Protein AF-F5BZN3-F1 (afdb_monomer)

Secondary structure (DSSP, 8-state):
--B-TTTS-GGG--HHHHHHHHHHHHHHHHHTTSTTHHHHHHHHHHHHHHHTTB--TTSPPPP--SHHHHHHHHHHHHHHHHHHHHHHHHHHHHHHHHH-SS----HHHHHHHHTTEEEEEPPTTSHHHHHHHHHHHHHS-TT--------EEEEETTHHHHHHTTTT-S-----B----HHHHHHHHHH-S---TT---TT-SS---B-

Organism: Epinephelus bruneus (NCBI:txid323802)

Nearest PDB structures (foldseek):
  5xsr-assembly1_A  TM=9.028E-01  e=3.582E-14  Homo sapiens
  6ghk-assembly1_A  TM=8.975E-01  e=3.786E-14  Homo sapiens
  7ont-assembly2_B  TM=8.905E-01  e=5.897E-14  Homo sapiens
  6ghk-assembly2_B  TM=8.938E-01  e=1.026E-13  Homo sapiens
  3kjd-assembly2_B  TM=8.930E-01  e=1.312E-12  Homo sapiens

Mean predicted aligned error: 6.13 Å

InterPro domains:
  IPR004102 Poly(ADP-ribose) polymerase, regulatory domain [PF02877] (1-112)
  IPR004102 Poly(ADP-ribose) polymerase, regulatory domain [PS51060] (1-91)
  IPR012317 Poly(ADP-ribose) polymerase, catalytic domain [PF00644] (126-208)
  IPR012317 Poly(ADP-ribose) polymerase, catalytic domain [PS51059] (106-210)
  IPR036616 Poly(ADP-ribose) polymerase, regulatory domain superfamily [G3DSA:1.20.142.10] (1-115)
  IPR036616 Poly(ADP-ribose) polymerase, regulatory domain superfamily [SSF47587] (1-113)
  IPR050800 ADP-ribosyltransferase diphtheria toxin-like [PTHR10459] (1-208)

pLDDT: mean 89.99, std 6.6, range [63.09, 97.94]

Radius of gyration: 21.16 Å; Cα contacts (8 Å, |Δi|>4): 186; chains: 1; bounding box: 58×41×57 Å

Foldseek 3Di:
DQADCVVVPLLNQDPVLLVQLLVLLVVLVVLLPDPPRPVVQVVSQVVNCVSGPGDPDPDDRDGDRDPVVSQVSLVVSVLSVLLNVLSVLLVVLVVVQVPDDPDRPDSVVSSVVSLQKDKDWDDCPDPVNVVVVVVLVVPPDPVDRDDDPTDIDIGHPCVVVVVVVCVPDDDDDDFDDDDDPSNVSVCSRPNQDQDPSHADPVGTDRDTHD

Structure (mmCIF, N/CA/C/O backbone):
data_AF-F5BZN3-F1
#
_entry.id   AF-F5BZN3-F1
#
loop_
_atom_site.group_PDB
_atom_site.id
_atom_site.type_symbol
_atom_site.label_atom_id
_atom_site.label_alt_id
_atom_site.label_comp_id
_atom_site.label_asym_id
_atom_site.label_entity_id
_atom_site.label_seq_id
_atom_site.pdbx_PDB_ins_code
_atom_site.Cartn_x
_atom_site.Cartn_y
_atom_site.Cartn_z
_atom_site.occupancy
_atom_site.B_iso_or_equiv
_atom_site.auth_seq_id
_atom_site.auth_comp_id
_atom_site.auth_asym_id
_atom_site.auth_atom_id
_atom_site.pdbx_PDB_model_num
ATOM 1 N N . MET A 1 1 ? -1.043 10.226 8.921 1.00 63.09 1 MET A N 1
ATOM 2 C CA . MET A 1 1 ? -0.964 9.078 9.850 1.00 63.09 1 MET A CA 1
ATOM 3 C C . MET A 1 1 ? -0.187 9.548 11.069 1.00 63.09 1 MET A C 1
ATOM 5 O O . MET A 1 1 ? 1.014 9.735 10.963 1.00 63.09 1 MET A O 1
ATOM 9 N N . ASN A 1 2 ? -0.853 9.856 12.185 1.00 80.31 2 ASN A N 1
ATOM 10 C CA . ASN A 1 2 ? -0.195 10.412 13.381 1.00 80.31 2 ASN A CA 1
ATOM 11 C C . ASN A 1 2 ? 0.443 9.292 14.215 1.00 80.31 2 ASN A C 1
ATOM 13 O O . ASN A 1 2 ? 0.131 9.148 15.391 1.00 80.31 2 ASN A O 1
ATOM 17 N N . LEU A 1 3 ? 1.244 8.437 13.584 1.00 85.38 3 LEU A N 1
ATOM 18 C CA . LEU A 1 3 ? 1.840 7.265 14.219 1.00 85.38 3 LEU A CA 1
ATOM 19 C C . LEU A 1 3 ? 3.050 7.668 15.063 1.00 85.38 3 LEU A C 1
ATOM 21 O O . LEU A 1 3 ? 3.812 8.562 14.691 1.00 85.38 3 LEU A O 1
ATOM 25 N N . ASP A 1 4 ? 3.232 7.003 16.200 1.00 83.00 4 ASP A N 1
ATOM 26 C CA . ASP A 1 4 ? 4.417 7.184 17.035 1.00 83.00 4 ASP A CA 1
ATOM 27 C C . ASP A 1 4 ? 5.511 6.204 16.603 1.00 83.00 4 ASP A C 1
A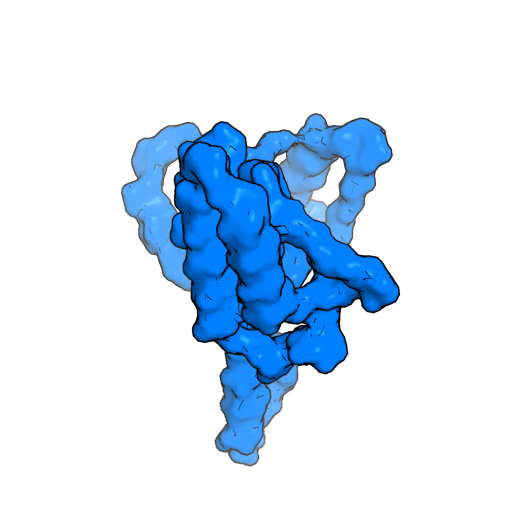TOM 29 O O . ASP A 1 4 ? 5.615 5.089 17.109 1.00 83.00 4 ASP A O 1
ATOM 33 N N . ILE A 1 5 ? 6.342 6.645 15.658 1.00 82.81 5 ILE A N 1
ATOM 34 C CA . ILE A 1 5 ? 7.437 5.844 15.089 1.00 82.81 5 ILE A CA 1
ATOM 35 C C . ILE A 1 5 ? 8.485 5.483 16.157 1.00 82.81 5 ILE A C 1
ATOM 37 O O . ILE A 1 5 ? 9.169 4.471 16.034 1.00 82.81 5 ILE A O 1
ATOM 41 N N . LYS A 1 6 ? 8.608 6.264 17.242 1.00 81.56 6 LYS A N 1
ATOM 42 C CA . LYS A 1 6 ? 9.542 5.939 18.333 1.00 81.56 6 LYS A CA 1
ATOM 43 C C . LYS A 1 6 ? 9.045 4.749 19.148 1.00 81.56 6 LYS A C 1
ATOM 45 O O . LYS A 1 6 ? 9.843 3.906 19.547 1.00 81.56 6 LYS A O 1
ATOM 50 N N . LYS A 1 7 ? 7.733 4.677 19.392 1.00 79.94 7 LYS A N 1
ATOM 51 C CA . LYS A 1 7 ? 7.098 3.551 20.099 1.00 79.94 7 LYS A CA 1
ATOM 52 C C . LYS A 1 7 ? 6.831 2.352 19.195 1.00 79.94 7 LYS A C 1
ATOM 54 O O . LYS A 1 7 ? 6.756 1.232 19.687 1.00 79.94 7 LYS A O 1
ATOM 59 N N . MET A 1 8 ? 6.703 2.586 17.894 1.00 80.31 8 MET A N 1
ATOM 60 C CA . MET A 1 8 ? 6.471 1.568 16.878 1.00 80.31 8 MET A CA 1
ATOM 61 C C . MET A 1 8 ? 7.477 1.747 15.731 1.00 80.31 8 MET A C 1
ATOM 63 O O . MET A 1 8 ? 7.115 2.254 14.665 1.00 80.31 8 MET A O 1
ATOM 67 N N . PRO A 1 9 ? 8.757 1.382 15.944 1.00 80.44 9 PRO A N 1
ATOM 68 C CA . PRO A 1 9 ? 9.737 1.397 14.869 1.00 80.44 9 PRO A CA 1
ATOM 69 C C . PRO A 1 9 ? 9.353 0.357 13.813 1.00 80.44 9 PRO A C 1
ATOM 71 O O . PRO A 1 9 ? 8.812 -0.699 14.142 1.00 80.44 9 PRO A O 1
ATOM 74 N N . LEU A 1 10 ? 9.657 0.649 12.547 1.00 69.75 10 LEU A N 1
ATOM 75 C CA . LEU A 1 10 ? 9.209 -0.147 11.396 1.00 69.75 10 LEU A CA 1
ATOM 76 C C . LEU A 1 10 ? 9.588 -1.634 11.501 1.00 69.75 10 LEU A C 1
ATOM 78 O O . LEU A 1 10 ? 8.759 -2.486 11.211 1.00 69.75 10 LEU A O 1
ATOM 82 N N . GLY A 1 11 ? 10.778 -1.949 12.023 1.00 68.75 11 GLY A N 1
ATOM 83 C CA . GLY A 1 11 ? 11.234 -3.332 12.221 1.00 68.75 11 GLY A CA 1
ATOM 84 C C . GLY A 1 11 ? 10.579 -4.094 13.385 1.00 68.75 11 GLY A C 1
ATOM 85 O O . GLY A 1 11 ? 10.905 -5.254 13.605 1.00 68.75 11 GLY A O 1
ATOM 86 N N . LYS A 1 12 ? 9.689 -3.467 14.167 1.00 73.50 12 LYS A N 1
ATOM 87 C CA . LYS A 1 12 ? 8.917 -4.126 15.243 1.00 73.50 12 LYS A CA 1
ATOM 88 C C . LYS A 1 12 ? 7.423 -4.221 14.939 1.00 73.50 12 LYS A C 1
ATOM 90 O O . LYS A 1 12 ? 6.663 -4.712 15.773 1.00 73.50 12 LYS A O 1
ATOM 95 N N . LEU A 1 13 ? 6.992 -3.729 13.781 1.00 79.38 13 LEU A N 1
ATOM 96 C CA . LEU A 1 13 ? 5.609 -3.840 13.347 1.00 79.38 13 LEU A CA 1
ATOM 97 C C . LEU A 1 13 ? 5.310 -5.307 13.017 1.00 79.38 13 LEU A C 1
ATOM 99 O O . LEU A 1 13 ? 6.012 -5.908 12.214 1.00 79.38 13 LEU A O 1
ATOM 103 N N . SER A 1 14 ? 4.283 -5.887 13.641 1.00 85.88 14 SER A N 1
ATOM 104 C CA . SER A 1 14 ? 3.915 -7.292 13.423 1.00 85.88 14 SER A CA 1
ATOM 105 C C . SER A 1 14 ? 2.516 -7.431 12.829 1.00 85.88 14 SER A C 1
ATOM 107 O O . SER A 1 14 ? 1.602 -6.689 13.205 1.00 85.88 14 SER A O 1
ATOM 109 N N . LYS A 1 15 ? 2.313 -8.449 11.977 1.00 88.38 15 LYS A N 1
ATOM 110 C CA . LYS A 1 15 ? 0.983 -8.831 11.448 1.00 88.38 15 LYS A CA 1
ATOM 111 C C . LYS A 1 15 ? -0.052 -8.984 12.557 1.00 88.38 15 LYS A C 1
ATOM 113 O O . LYS A 1 15 ? -1.183 -8.535 12.413 1.00 88.38 15 LYS A O 1
ATOM 118 N N . LEU A 1 16 ? 0.356 -9.564 13.689 1.00 91.25 16 LEU A N 1
ATOM 119 C CA . LEU A 1 16 ? -0.511 -9.770 14.846 1.00 91.25 16 LEU A CA 1
ATOM 120 C C . LEU A 1 16 ? -0.974 -8.447 15.470 1.00 91.25 16 LEU A C 1
ATOM 122 O O . LEU A 1 16 ? -2.137 -8.316 15.842 1.00 91.25 16 LEU A O 1
ATOM 126 N N . GLN A 1 17 ? -0.084 -7.461 15.594 1.00 91.75 17 GLN A N 1
ATOM 127 C CA . GLN A 1 17 ? -0.443 -6.147 16.129 1.00 91.75 17 GLN A CA 1
ATOM 128 C C . GLN A 1 17 ? -1.404 -5.405 15.193 1.00 91.75 17 GLN A C 1
ATOM 130 O O . GLN A 1 17 ? -2.359 -4.791 15.665 1.00 91.75 17 GLN A O 1
ATOM 135 N N . ILE A 1 18 ? -1.190 -5.505 13.879 1.00 92.88 18 ILE A N 1
ATOM 136 C CA . ILE A 1 18 ? -2.082 -4.923 12.868 1.00 92.88 18 ILE A CA 1
ATOM 137 C C . ILE A 1 18 ? -3.458 -5.601 12.905 1.00 92.88 18 ILE A C 1
ATOM 139 O O . ILE A 1 18 ? -4.469 -4.902 12.924 1.00 92.88 18 ILE A O 1
ATOM 143 N N . ALA A 1 19 ? -3.504 -6.934 12.990 1.00 93.31 19 ALA A N 1
ATOM 144 C CA . ALA A 1 19 ? -4.745 -7.701 13.110 1.00 93.31 19 ALA A CA 1
ATOM 145 C C . ALA A 1 19 ? -5.549 -7.291 14.354 1.00 93.31 19 ALA A C 1
ATOM 147 O O . ALA A 1 19 ? -6.717 -6.932 14.237 1.00 93.31 19 ALA A O 1
ATOM 148 N N . LYS A 1 20 ? -4.896 -7.201 15.521 1.00 94.69 20 LYS A N 1
ATOM 149 C CA . LYS A 1 20 ? -5.519 -6.670 16.747 1.00 94.69 20 LYS A CA 1
ATOM 150 C C . LYS A 1 20 ? -6.023 -5.238 16.568 1.00 94.69 20 LYS A C 1
ATOM 152 O O . LYS A 1 20 ? -7.061 -4.872 17.107 1.00 94.69 20 LYS A O 1
ATOM 157 N N . GLY A 1 21 ? -5.298 -4.412 15.814 1.00 95.62 21 GLY A N 1
ATOM 158 C CA . GLY A 1 21 ? -5.745 -3.069 15.451 1.00 95.62 21 GLY A CA 1
ATOM 159 C C . GLY A 1 21 ? -7.071 -3.082 14.686 1.00 95.62 21 GLY A C 1
ATOM 160 O O . GLY A 1 21 ? -7.951 -2.283 15.005 1.00 95.62 21 GLY A O 1
ATOM 161 N N . PHE A 1 22 ? -7.228 -3.988 13.715 1.00 95.44 22 PHE A N 1
ATOM 162 C CA . PHE A 1 22 ? -8.474 -4.153 12.962 1.00 95.44 22 PHE A CA 1
ATOM 163 C C . PHE A 1 22 ? -9.615 -4.660 13.844 1.00 95.44 22 PHE A C 1
ATOM 165 O O . PHE A 1 22 ? -10.683 -4.055 13.822 1.00 95.44 22 PHE A O 1
ATOM 172 N N . GLU A 1 23 ? -9.375 -5.679 14.673 1.00 95.25 23 GLU A N 1
ATOM 173 C CA . GLU A 1 23 ? -10.369 -6.210 15.621 1.00 95.25 23 GLU A CA 1
ATOM 174 C C . GLU A 1 23 ? -10.946 -5.099 16.510 1.00 95.25 23 GLU A C 1
ATOM 176 O O . GLU A 1 23 ? -12.160 -4.966 16.655 1.00 95.25 23 GLU A O 1
ATOM 181 N N . VAL A 1 24 ? -10.088 -4.225 17.051 1.00 96.44 24 VAL A N 1
ATOM 182 C CA . VAL A 1 24 ? -10.548 -3.106 17.885 1.00 96.44 24 VAL A CA 1
ATOM 183 C C . VAL A 1 24 ? -11.368 -2.092 17.077 1.00 96.44 24 VAL A C 1
ATOM 185 O O . VAL A 1 24 ? -12.327 -1.534 17.607 1.00 96.44 24 VAL A O 1
ATOM 188 N N . LEU A 1 25 ? -11.039 -1.844 15.805 1.00 95.38 25 LEU A N 1
ATOM 189 C CA . LEU A 1 25 ? -11.845 -0.965 14.947 1.00 95.38 25 LEU A CA 1
ATOM 190 C C . LEU A 1 25 ? -13.216 -1.570 14.616 1.00 95.38 25 LEU A C 1
ATOM 192 O O . LEU A 1 25 ? -14.193 -0.826 14.535 1.00 95.38 25 LEU A O 1
ATOM 196 N N . GLU A 1 26 ? -13.311 -2.890 14.466 1.00 92.88 26 GLU A N 1
ATOM 197 C CA . GLU A 1 26 ? -14.589 -3.591 14.291 1.00 92.88 26 GLU A CA 1
ATOM 198 C C . GLU A 1 26 ? -15.441 -3.536 15.565 1.00 92.88 26 GLU A C 1
ATOM 200 O O . GLU A 1 26 ? -16.637 -3.243 15.494 1.00 92.88 26 GLU A O 1
ATOM 205 N N . GLU A 1 27 ? -14.826 -3.714 16.742 1.00 94.19 27 GLU A N 1
ATOM 206 C CA . GLU A 1 27 ? -15.496 -3.501 18.032 1.00 94.19 27 GLU A CA 1
ATOM 207 C C . GLU A 1 27 ? -16.033 -2.062 18.153 1.00 94.19 27 GLU A C 1
ATOM 209 O O . GLU A 1 27 ? -17.159 -1.852 18.616 1.00 94.19 27 GLU A O 1
ATOM 214 N N . ILE A 1 28 ? -15.247 -1.067 17.721 1.00 94.62 28 ILE A N 1
ATOM 215 C CA . ILE A 1 28 ? -15.650 0.346 17.702 1.00 94.62 28 ILE A CA 1
ATOM 216 C C . ILE A 1 28 ? -16.863 0.543 16.789 1.00 94.62 28 ILE A C 1
ATOM 218 O O . ILE A 1 28 ? -17.851 1.133 17.224 1.00 94.62 28 ILE A O 1
ATOM 222 N N 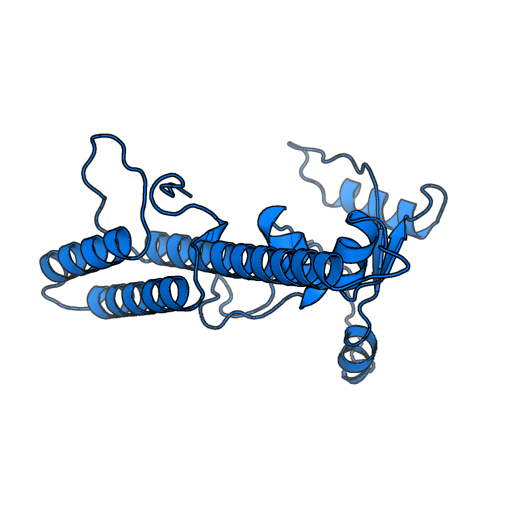. GLU A 1 29 ? -16.821 0.033 15.556 1.00 91.62 29 GLU A N 1
ATOM 223 C CA . GLU A 1 29 ? -17.918 0.162 14.589 1.00 91.62 29 GLU A CA 1
ATOM 224 C C . GLU A 1 29 ? -19.212 -0.493 15.104 1.00 91.62 29 GLU A C 1
ATOM 226 O O . GLU A 1 29 ? -20.286 0.110 15.021 1.00 91.62 29 GLU A O 1
ATOM 231 N N . GLY A 1 30 ? -19.114 -1.669 15.733 1.00 91.06 30 GLY A N 1
ATOM 232 C CA . GLY A 1 30 ? -20.247 -2.342 16.373 1.00 91.06 30 GLY A CA 1
ATOM 233 C C . GLY A 1 30 ? -20.846 -1.552 17.545 1.00 91.06 30 GLY A C 1
ATOM 234 O O . GLY A 1 30 ? -22.069 -1.511 17.714 1.00 91.06 30 GLY A O 1
ATOM 235 N N . ALA A 1 31 ? -20.010 -0.868 18.333 1.00 92.69 31 ALA A N 1
ATOM 236 C CA . ALA A 1 31 ? -20.450 -0.059 19.470 1.00 92.69 31 ALA A CA 1
ATOM 237 C C . ALA A 1 31 ? -21.144 1.256 19.059 1.00 92.69 31 ALA A C 1
ATOM 239 O O . ALA A 1 31 ? -21.944 1.793 19.831 1.00 92.69 31 ALA A O 1
ATOM 240 N N . MET A 1 32 ? -20.904 1.777 17.847 1.00 89.56 32 MET A N 1
ATOM 241 C CA . MET A 1 32 ? -21.461 3.068 17.402 1.00 89.56 32 MET A CA 1
ATOM 242 C C . MET A 1 32 ? -22.995 3.107 17.336 1.00 89.56 32 MET A C 1
ATOM 244 O O . MET A 1 32 ? -23.584 4.187 17.471 1.00 89.56 32 MET A O 1
ATOM 248 N N . ASN A 1 33 ? -23.639 1.949 17.172 1.00 83.94 33 ASN A N 1
ATOM 249 C CA . ASN A 1 33 ? -25.094 1.818 17.048 1.00 83.94 33 ASN A CA 1
ATOM 250 C C . ASN A 1 33 ? -25.813 1.593 18.395 1.00 83.94 33 ASN A C 1
ATOM 252 O O . ASN A 1 33 ? -27.036 1.462 18.429 1.00 83.94 33 ASN A O 1
ATOM 256 N N . GLN A 1 34 ? -25.084 1.541 19.515 1.00 87.44 34 GLN A N 1
ATOM 257 C CA . GLN A 1 34 ? -25.646 1.227 20.833 1.00 87.44 34 GLN A CA 1
ATOM 258 C C . GLN A 1 34 ? -26.130 2.477 21.594 1.00 87.44 34 GLN A C 1
ATOM 260 O O . GLN A 1 34 ? -25.581 3.571 21.456 1.00 87.44 34 GLN A O 1
ATOM 265 N N . LYS A 1 35 ? -27.149 2.311 22.456 1.00 74.19 35 LYS A N 1
ATOM 266 C CA . LYS A 1 35 ? -27.783 3.407 23.225 1.00 74.19 35 LYS A CA 1
ATOM 267 C C . LYS A 1 35 ? -26.885 4.030 24.316 1.00 74.19 35 LYS A C 1
ATOM 269 O O . LYS A 1 35 ? -27.139 5.162 24.705 1.00 74.19 35 LYS A O 1
ATOM 274 N N . SER A 1 36 ? -25.828 3.342 24.771 1.00 76.25 36 SER A N 1
ATOM 275 C CA . SER A 1 36 ? -24.848 3.834 25.767 1.00 76.25 36 SER A CA 1
ATOM 276 C C . SER A 1 36 ? -23.410 3.759 25.233 1.00 76.25 36 SER A C 1
ATOM 278 O O . SER A 1 36 ? -22.530 3.102 25.786 1.00 76.25 36 SER A O 1
ATOM 280 N N . LYS A 1 37 ? -23.179 4.389 24.078 1.00 82.44 37 LYS A N 1
ATOM 281 C CA . LYS A 1 37 ? -21.930 4.228 23.322 1.00 82.44 37 LYS A CA 1
ATOM 282 C C . LYS A 1 37 ? -20.746 5.042 23.843 1.00 82.44 37 LYS A C 1
ATOM 284 O O . LYS A 1 37 ? -19.620 4.602 23.686 1.00 82.44 37 LYS A O 1
ATOM 289 N N . ASN A 1 38 ? -20.959 6.200 24.470 1.00 86.44 38 ASN A N 1
ATOM 290 C CA . ASN A 1 38 ? -19.871 7.165 24.702 1.00 86.44 38 ASN A CA 1
ATOM 291 C C . ASN A 1 38 ? -18.742 6.615 25.592 1.00 86.44 38 ASN A C 1
ATOM 293 O O . ASN A 1 38 ? -17.584 6.650 25.186 1.00 86.44 38 ASN A O 1
ATOM 297 N N . SER A 1 39 ? -19.071 6.042 26.755 1.00 90.12 39 SER A N 1
ATOM 298 C CA . SER A 1 39 ? -18.062 5.453 27.653 1.00 90.12 39 SER A CA 1
ATOM 299 C C . SER A 1 39 ? -17.353 4.256 27.009 1.00 90.12 39 SER A C 1
ATOM 301 O O . SER A 1 39 ? -16.129 4.151 27.082 1.00 90.12 39 SER A O 1
ATOM 303 N N . ARG A 1 40 ? -18.100 3.403 26.295 1.00 92.38 40 ARG A N 1
ATOM 304 C CA . ARG A 1 40 ? -17.537 2.250 25.585 1.00 92.38 40 ARG A CA 1
ATOM 305 C C . ARG A 1 40 ? -16.619 2.669 24.433 1.00 92.38 40 ARG A C 1
ATOM 307 O O . ARG A 1 40 ? -15.564 2.074 24.248 1.00 92.38 40 ARG A O 1
ATOM 314 N N . LEU A 1 41 ? -16.988 3.702 23.677 1.00 94.06 41 LEU A N 1
ATOM 315 C CA . LEU A 1 41 ? -16.177 4.245 22.588 1.00 94.06 41 LEU A CA 1
ATOM 316 C C . LEU A 1 41 ? -14.886 4.880 23.112 1.00 94.06 41 LEU A C 1
ATOM 318 O O . LEU A 1 41 ? -13.849 4.719 22.475 1.00 94.06 41 LEU A O 1
ATOM 322 N N . GLU A 1 42 ? -14.904 5.554 24.266 1.00 94.31 42 GLU A N 1
ATOM 323 C CA . GLU A 1 42 ? -13.683 6.070 24.906 1.00 94.31 42 GLU A CA 1
ATOM 324 C C . GLU A 1 42 ? -12.722 4.949 25.317 1.00 94.31 42 GLU A C 1
ATOM 326 O O . GLU A 1 42 ? -11.517 5.033 25.056 1.00 94.31 42 GLU A O 1
ATOM 331 N N . GLU A 1 43 ? -13.251 3.883 25.919 1.00 94.88 43 GLU A N 1
ATOM 332 C CA . GLU A 1 43 ? -12.478 2.703 26.312 1.00 94.88 43 GLU A CA 1
ATOM 333 C C . GLU A 1 43 ? -11.852 2.022 25.086 1.00 94.88 43 GLU A C 1
ATOM 335 O O . GLU A 1 43 ? -10.640 1.806 25.037 1.00 94.88 43 GLU A O 1
ATOM 340 N N . LEU A 1 44 ? -12.658 1.753 24.057 1.00 96.25 44 LEU A N 1
ATOM 341 C CA . LEU A 1 44 ? -12.206 1.118 22.822 1.00 96.25 44 LEU A CA 1
ATOM 342 C C . LEU A 1 44 ? -11.221 1.990 22.036 1.00 96.25 44 LEU A C 1
ATOM 344 O O . LEU A 1 44 ? -10.230 1.483 21.516 1.00 96.25 44 LEU A O 1
ATOM 348 N N . SER A 1 45 ? -11.434 3.306 21.997 1.00 96.19 45 SER A N 1
ATOM 349 C CA . SER A 1 45 ? -10.478 4.244 21.395 1.00 96.19 45 SER A CA 1
ATOM 350 C C . SER A 1 45 ? -9.139 4.198 22.125 1.00 96.19 45 SER A C 1
ATOM 352 O O . SER A 1 45 ? -8.085 4.136 21.495 1.00 96.19 45 SER A O 1
ATOM 354 N N . SER A 1 46 ? -9.164 4.159 23.460 1.00 95.12 46 SER A N 1
ATOM 355 C CA . SER A 1 46 ? -7.953 4.014 24.273 1.00 95.12 46 SER A CA 1
ATOM 356 C C . SER A 1 46 ? -7.257 2.674 24.002 1.00 95.12 46 SER A C 1
ATOM 358 O O . SER A 1 46 ? -6.044 2.648 23.792 1.00 95.12 46 SER A O 1
ATOM 360 N N . LYS A 1 47 ? -8.016 1.572 23.900 1.00 96.31 47 LYS A N 1
ATOM 361 C CA . LYS A 1 47 ? -7.512 0.245 23.498 1.00 96.31 47 LYS A CA 1
ATOM 362 C C . LYS A 1 47 ? -6.852 0.293 22.114 1.00 96.31 47 LYS A C 1
ATOM 364 O O . LYS A 1 47 ? -5.765 -0.263 21.941 1.00 96.31 47 LYS A O 1
ATOM 369 N N . PHE A 1 48 ? -7.448 1.003 21.155 1.00 96.44 48 PHE A N 1
ATOM 370 C CA . PHE A 1 48 ? -6.891 1.175 19.813 1.00 96.44 48 PHE A CA 1
ATOM 371 C C . PHE A 1 48 ? -5.555 1.924 19.845 1.00 96.44 48 PHE A C 1
ATOM 373 O O . PHE A 1 48 ? -4.582 1.434 19.283 1.00 96.44 48 PHE A O 1
ATOM 380 N N . PHE A 1 49 ? -5.461 3.068 20.532 1.00 94.75 49 PHE A N 1
ATOM 381 C CA . PHE A 1 49 ? -4.215 3.853 20.578 1.00 94.75 49 PHE A CA 1
ATOM 382 C C . PHE A 1 49 ? -3.105 3.218 21.419 1.00 94.75 49 PHE A C 1
ATOM 384 O O . PHE A 1 49 ? -1.932 3.514 21.190 1.00 94.75 49 PHE A O 1
ATOM 391 N N . THR A 1 50 ? -3.450 2.333 22.356 1.00 92.69 50 THR A N 1
ATOM 392 C CA . THR A 1 50 ? -2.474 1.467 23.031 1.00 92.69 50 THR A CA 1
ATOM 393 C C . THR A 1 50 ? -1.959 0.381 22.088 1.00 92.69 50 THR A C 1
ATOM 395 O O . THR A 1 50 ? -0.760 0.116 22.053 1.00 92.69 50 THR A O 1
ATOM 398 N N . THR A 1 51 ? -2.849 -0.230 21.299 1.00 93.44 51 THR A N 1
ATOM 399 C CA . THR A 1 51 ? -2.489 -1.296 20.349 1.00 93.44 51 THR A CA 1
ATOM 400 C C . THR A 1 51 ? -1.691 -0.751 19.170 1.00 93.44 51 THR A C 1
ATOM 402 O O . THR A 1 51 ? -0.717 -1.366 18.749 1.00 93.44 51 THR A O 1
ATOM 405 N N . ILE A 1 52 ? -2.073 0.414 18.653 1.00 93.69 52 ILE A N 1
ATOM 406 C CA . ILE A 1 52 ? -1.451 1.097 17.521 1.00 93.69 52 ILE A CA 1
ATOM 407 C C . ILE A 1 52 ? -0.963 2.458 18.026 1.00 93.69 52 ILE A C 1
ATOM 409 O O . ILE A 1 52 ? -1.748 3.413 18.052 1.00 93.69 52 ILE A O 1
ATOM 413 N N . PRO A 1 53 ? 0.309 2.574 18.451 1.00 91.94 53 PRO A N 1
ATOM 414 C CA . PRO A 1 53 ? 0.834 3.799 19.036 1.00 91.94 53 PRO A CA 1
ATOM 415 C C . PRO A 1 53 ? 0.711 5.002 18.100 1.00 91.94 53 PRO A C 1
ATOM 417 O O . PRO A 1 53 ? 1.209 5.009 16.973 1.00 91.94 53 PRO A O 1
ATOM 420 N N . HIS A 1 54 ? 0.064 6.049 18.599 1.00 92.06 54 HIS A N 1
ATOM 421 C CA . HIS A 1 54 ? -0.078 7.329 17.917 1.00 92.06 54 HIS A CA 1
ATOM 422 C C . HIS A 1 54 ? 0.613 8.441 18.701 1.00 92.06 54 HIS A C 1
ATOM 424 O O . HIS A 1 54 ? 0.626 8.441 19.933 1.00 92.06 54 HIS A O 1
ATOM 430 N N . ASN A 1 55 ? 1.161 9.414 17.979 1.00 90.69 55 ASN A N 1
ATOM 431 C CA . ASN A 1 55 ? 1.763 10.598 18.561 1.00 90.69 55 ASN A CA 1
ATOM 432 C C . ASN A 1 55 ? 0.741 11.742 18.591 1.00 90.69 55 ASN A C 1
ATOM 434 O O . ASN A 1 55 ? 0.403 12.319 17.557 1.00 90.69 55 ASN A O 1
ATOM 438 N N . PHE A 1 56 ? 0.277 12.077 19.795 1.00 88.06 56 PHE A N 1
ATOM 439 C CA . PHE A 1 56 ? -0.616 13.211 20.059 1.00 88.06 56 PHE A CA 1
ATOM 440 C C . PHE A 1 56 ? 0.097 14.383 20.755 1.00 88.06 56 PHE A C 1
ATOM 442 O O . PHE A 1 56 ? -0.545 15.344 21.181 1.00 88.06 56 PHE A O 1
ATOM 449 N N . GLY A 1 57 ? 1.427 14.328 20.891 1.00 88.06 57 GLY A N 1
ATOM 450 C CA . GLY A 1 57 ? 2.191 15.308 21.660 1.00 88.06 57 GLY A CA 1
ATOM 451 C C . GLY A 1 57 ? 1.746 15.342 23.125 1.00 88.06 57 GLY A C 1
ATOM 452 O O . GLY A 1 57 ? 1.782 14.325 23.812 1.00 88.06 57 GLY A O 1
ATOM 453 N N . ARG A 1 58 ? 1.330 16.521 23.602 1.00 87.62 58 ARG A N 1
ATOM 454 C CA . ARG A 1 58 ? 0.801 16.727 24.965 1.00 87.62 58 ARG A CA 1
ATOM 455 C C . ARG A 1 58 ? -0.724 16.586 25.058 1.00 87.62 58 ARG A C 1
ATOM 457 O O . ARG A 1 58 ? -1.275 16.731 26.145 1.00 87.62 58 ARG A O 1
ATOM 464 N N . ASN A 1 59 ? -1.403 16.334 23.940 1.00 89.19 59 ASN A N 1
ATOM 465 C CA . ASN A 1 59 ? -2.858 16.245 23.901 1.00 89.19 59 ASN A CA 1
ATOM 466 C C . ASN A 1 59 ? -3.331 14.830 24.239 1.00 89.19 59 ASN A C 1
ATOM 468 O O . ASN A 1 59 ? -2.664 13.840 23.930 1.00 89.19 59 ASN A O 1
ATOM 472 N N . ARG A 1 60 ? -4.523 14.736 24.834 1.00 87.88 60 ARG A N 1
ATOM 473 C CA . ARG A 1 60 ? -5.200 13.452 25.039 1.00 87.88 60 ARG A CA 1
ATOM 474 C C . ARG A 1 60 ? -5.585 12.851 23.674 1.00 87.88 60 ARG A C 1
ATOM 476 O O . ARG A 1 60 ? -6.041 13.603 22.808 1.00 87.88 60 ARG A O 1
ATOM 483 N N . PRO A 1 61 ? -5.437 11.527 23.472 1.00 90.69 61 PRO A N 1
ATOM 484 C CA . PRO A 1 61 ? -5.948 10.858 22.280 1.00 90.69 61 PRO A CA 1
ATOM 485 C C . PRO A 1 61 ? -7.447 11.148 22.071 1.00 90.69 61 PRO A C 1
ATOM 487 O O . PRO A 1 61 ? -8.207 11.074 23.040 1.00 90.69 61 PRO A O 1
ATOM 490 N N . PRO A 1 62 ? -7.886 11.480 20.844 1.00 92.88 62 PRO A N 1
ATOM 491 C CA . PRO A 1 62 ? -9.284 11.780 20.555 1.00 92.88 62 PRO A CA 1
ATOM 492 C C . PRO A 1 62 ? -10.126 10.504 20.515 1.00 92.88 62 PRO A C 1
ATOM 494 O O . PRO A 1 62 ? -9.671 9.477 20.019 1.00 92.88 62 PRO A O 1
ATOM 497 N N . THR A 1 63 ? -11.374 10.570 20.965 1.00 94.50 63 THR A N 1
ATOM 498 C CA . THR A 1 63 ? -12.312 9.445 20.856 1.00 94.50 63 THR A CA 1
ATOM 499 C C . THR A 1 63 ? -12.706 9.207 19.398 1.00 94.50 63 THR A C 1
ATOM 501 O O . THR A 1 63 ? -13.100 10.138 18.700 1.00 94.50 63 THR A O 1
ATOM 504 N N . ILE A 1 64 ? -12.632 7.958 18.940 1.00 94.88 64 ILE A N 1
ATOM 505 C CA . ILE A 1 64 ? -13.109 7.520 17.627 1.00 94.88 64 ILE A CA 1
ATOM 506 C C . ILE A 1 64 ? -14.616 7.274 17.742 1.00 94.88 64 ILE A C 1
ATOM 508 O O . ILE A 1 64 ? -15.045 6.276 18.320 1.00 94.88 64 ILE A O 1
ATOM 512 N N . ASN A 1 65 ? -15.426 8.203 17.236 1.00 92.62 65 ASN A N 1
ATOM 513 C CA . ASN A 1 65 ? -16.883 8.187 17.418 1.00 92.62 65 ASN A CA 1
ATOM 514 C C . ASN A 1 65 ? -17.692 8.374 16.124 1.00 92.62 65 ASN A C 1
ATOM 516 O O . ASN A 1 65 ? -18.923 8.378 16.176 1.00 92.62 65 ASN A O 1
ATOM 520 N N . ASP A 1 66 ? -17.021 8.489 14.982 1.00 92.25 66 AS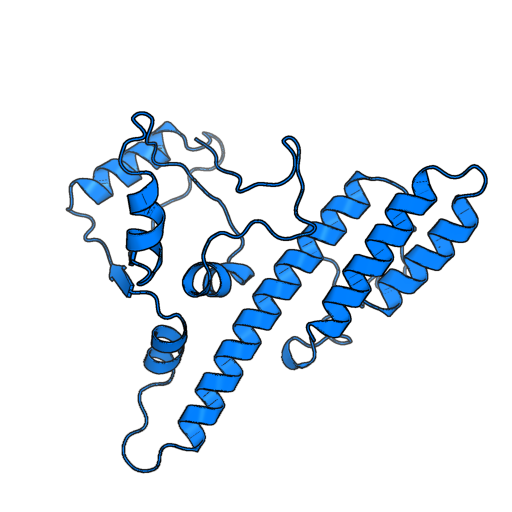P A N 1
ATOM 521 C CA . ASP A 1 66 ? -17.642 8.647 13.676 1.00 92.25 66 ASP A CA 1
ATOM 522 C C . ASP A 1 66 ? -17.069 7.654 12.654 1.00 92.25 66 ASP A C 1
ATOM 524 O O . ASP A 1 66 ? -15.923 7.197 12.741 1.00 92.25 66 ASP A O 1
ATOM 528 N N . LYS A 1 67 ? -17.901 7.318 11.666 1.00 90.44 67 LYS A N 1
ATOM 529 C CA . LYS A 1 67 ? -17.583 6.298 10.666 1.00 90.44 67 LYS A CA 1
ATOM 530 C C . LYS A 1 67 ? -16.430 6.717 9.750 1.00 90.44 67 LYS A C 1
ATOM 532 O O . LYS A 1 67 ? -15.647 5.872 9.335 1.00 90.44 67 LYS A O 1
ATOM 537 N N . GLU A 1 68 ? -16.290 8.011 9.465 1.00 91.25 68 GLU A N 1
ATOM 538 C CA . GLU A 1 68 ? -15.217 8.524 8.610 1.00 91.25 68 GLU A CA 1
ATOM 539 C C . GLU A 1 68 ? -13.847 8.335 9.275 1.00 91.25 68 GLU A C 1
ATOM 541 O O . GLU A 1 68 ? -12.893 7.896 8.629 1.00 91.25 68 GLU A O 1
ATOM 546 N N . THR A 1 69 ? -13.743 8.599 10.578 1.00 93.00 69 THR A N 1
ATOM 547 C CA . THR A 1 69 ? -12.522 8.347 11.346 1.00 93.00 69 THR A CA 1
ATOM 548 C C . THR A 1 69 ? -12.193 6.859 11.379 1.00 93.00 69 THR A C 1
ATOM 550 O O . THR A 1 69 ? -11.029 6.513 11.183 1.00 93.00 69 THR A O 1
ATOM 553 N N . VAL A 1 70 ? -13.177 5.973 11.568 1.00 93.19 70 VAL A N 1
ATOM 554 C CA . VAL A 1 70 ? -12.957 4.513 11.522 1.00 93.19 70 VAL A CA 1
ATOM 555 C C . VAL A 1 70 ? -12.380 4.086 10.174 1.00 93.19 70 VAL A C 1
ATOM 557 O O . VAL A 1 70 ? -11.350 3.414 10.151 1.00 93.19 70 VAL A O 1
ATOM 560 N N . GLU A 1 71 ? -12.972 4.523 9.062 1.00 90.38 71 GLU A N 1
ATOM 561 C CA . GLU A 1 71 ? -12.484 4.177 7.722 1.00 90.38 71 GLU A CA 1
ATOM 562 C C . GLU A 1 71 ? -11.063 4.704 7.479 1.00 90.38 71 GLU A C 1
ATOM 564 O O . GLU A 1 71 ? -10.184 3.940 7.082 1.00 90.38 71 GLU A O 1
ATOM 569 N N . LYS A 1 72 ? -10.759 5.950 7.868 1.00 91.75 72 LYS A N 1
ATOM 570 C CA . LYS A 1 72 ? -9.382 6.484 7.815 1.00 91.75 72 LYS A CA 1
ATOM 571 C C . LYS A 1 72 ? -8.397 5.663 8.653 1.00 91.75 72 LYS A C 1
ATOM 573 O O . LYS A 1 72 ? -7.218 5.558 8.306 1.00 91.75 72 LYS A O 1
ATOM 578 N N . LYS A 1 73 ? -8.836 5.106 9.789 1.00 94.38 73 LYS A N 1
ATOM 579 C CA . LYS A 1 73 ? -7.998 4.229 10.620 1.00 94.38 73 LYS A CA 1
ATOM 580 C C . LYS A 1 73 ? -7.796 2.856 9.980 1.00 94.38 73 LYS A C 1
ATOM 582 O O . LYS A 1 73 ? -6.668 2.369 10.024 1.00 94.38 73 LYS A O 1
ATOM 587 N N . LYS A 1 74 ? -8.820 2.279 9.342 1.00 92.88 74 LYS A N 1
ATOM 588 C CA . LYS A 1 74 ? -8.699 1.039 8.557 1.00 92.88 74 LYS A CA 1
ATOM 589 C C . LYS A 1 74 ? -7.741 1.225 7.380 1.00 92.88 74 LYS A C 1
ATOM 591 O O . LYS A 1 74 ? -6.822 0.428 7.227 1.00 92.88 74 LYS A O 1
ATOM 596 N N . GLU A 1 75 ? -7.875 2.312 6.620 1.00 90.44 75 GLU A N 1
ATOM 597 C CA . GLU A 1 75 ? -6.955 2.669 5.527 1.00 90.44 75 GLU A CA 1
ATOM 598 C C . GLU A 1 75 ? -5.503 2.758 5.998 1.00 90.44 75 GLU A C 1
ATOM 600 O O . GLU A 1 75 ? -4.600 2.192 5.384 1.00 90.44 75 GLU A O 1
ATOM 605 N N . MET A 1 76 ? -5.268 3.408 7.136 1.00 92.81 76 MET A N 1
ATOM 606 C CA . MET A 1 76 ? -3.935 3.477 7.727 1.00 92.81 76 MET A CA 1
ATOM 607 C C . MET A 1 76 ? -3.397 2.094 8.129 1.00 92.81 76 MET A C 1
ATOM 609 O O . MET A 1 76 ? -2.217 1.834 7.910 1.00 92.81 76 MET A O 1
ATOM 613 N N . LEU A 1 77 ? -4.220 1.211 8.707 1.00 93.31 77 LEU A N 1
ATOM 614 C CA . LEU A 1 77 ? -3.795 -0.154 9.035 1.00 93.31 77 LEU A CA 1
ATOM 615 C C . LEU A 1 77 ? -3.486 -0.987 7.786 1.00 93.31 77 LEU A C 1
ATOM 617 O O . LEU A 1 77 ? -2.549 -1.779 7.814 1.00 93.31 77 LEU A O 1
ATOM 621 N N . MET A 1 78 ? -4.219 -0.785 6.687 1.00 91.38 78 MET A N 1
ATOM 622 C CA . MET A 1 78 ? -3.915 -1.432 5.406 1.00 91.38 78 MET A CA 1
ATOM 623 C C . MET A 1 78 ? -2.543 -0.999 4.882 1.00 91.38 78 MET A C 1
ATOM 625 O O . MET A 1 78 ? -1.734 -1.850 4.527 1.00 91.38 78 MET A O 1
ATOM 629 N N . VAL A 1 79 ? -2.229 0.301 4.932 1.00 91.69 79 VAL A N 1
ATOM 630 C CA . VAL A 1 79 ? -0.891 0.791 4.555 1.00 91.69 79 VAL A CA 1
ATOM 631 C C . VAL A 1 79 ? 0.193 0.216 5.470 1.00 91.69 79 VAL A C 1
ATOM 633 O O . VAL A 1 79 ? 1.264 -0.148 4.996 1.00 91.69 79 VAL A O 1
ATOM 636 N N . LEU A 1 80 ? -0.074 0.087 6.773 1.00 91.88 80 LEU A N 1
ATOM 637 C CA . LEU A 1 80 ? 0.862 -0.552 7.700 1.00 91.88 80 LEU A CA 1
ATOM 638 C C . LEU A 1 80 ? 1.093 -2.034 7.384 1.00 91.88 80 LEU A C 1
ATOM 640 O O . LEU A 1 80 ? 2.223 -2.495 7.510 1.00 91.88 80 LEU A O 1
ATOM 644 N N . ALA A 1 81 ? 0.065 -2.765 6.949 1.00 92.00 81 ALA A N 1
ATOM 645 C CA . ALA A 1 81 ? 0.206 -4.161 6.536 1.00 92.00 81 ALA A CA 1
ATOM 646 C C . ALA A 1 81 ? 1.118 -4.301 5.310 1.00 92.00 81 ALA A C 1
ATOM 648 O O . ALA A 1 81 ? 1.958 -5.194 5.258 1.00 92.00 81 ALA A O 1
ATOM 649 N N . ASP A 1 82 ? 0.999 -3.385 4.353 1.00 92.62 82 ASP A N 1
ATOM 650 C CA . ASP A 1 82 ? 1.845 -3.375 3.159 1.00 92.62 82 ASP A CA 1
ATOM 651 C C . ASP A 1 82 ? 3.294 -2.985 3.472 1.00 92.62 82 ASP A C 1
ATOM 653 O O . ASP A 1 82 ? 4.227 -3.567 2.917 1.00 92.62 82 ASP A O 1
ATOM 657 N N . ILE A 1 83 ? 3.494 -2.054 4.409 1.00 91.31 83 ILE A N 1
ATOM 658 C CA . ILE A 1 83 ? 4.824 -1.716 4.925 1.00 91.31 83 ILE A CA 1
ATOM 659 C C . ILE A 1 83 ? 5.452 -2.925 5.630 1.00 91.31 83 ILE A C 1
ATOM 661 O O . ILE A 1 83 ? 6.624 -3.212 5.405 1.00 91.31 83 ILE A O 1
ATOM 665 N N . GLU A 1 84 ? 4.696 -3.641 6.465 1.00 91.81 84 GLU A N 1
ATOM 666 C CA . GLU A 1 84 ? 5.172 -4.849 7.153 1.00 91.81 84 GLU A CA 1
ATOM 667 C C . GLU A 1 84 ? 5.571 -5.950 6.162 1.00 91.81 84 GLU A C 1
ATOM 669 O O . GLU A 1 84 ? 6.621 -6.576 6.325 1.00 91.81 84 GLU A O 1
ATOM 674 N N . LEU A 1 85 ? 4.803 -6.120 5.084 1.00 90.69 85 LEU A N 1
ATOM 675 C CA . LEU A 1 85 ? 5.146 -7.047 4.012 1.00 90.69 85 LEU A CA 1
ATOM 676 C C . LEU A 1 85 ? 6.458 -6.645 3.328 1.00 90.69 85 LEU A C 1
ATOM 678 O O . LEU A 1 85 ? 7.326 -7.493 3.138 1.00 90.69 85 LEU A O 1
ATOM 682 N N . ALA A 1 86 ? 6.643 -5.360 3.017 1.00 90.62 86 ALA A N 1
ATOM 683 C CA . ALA A 1 86 ? 7.891 -4.865 2.437 1.00 90.62 86 ALA A CA 1
ATOM 684 C C . ALA A 1 86 ? 9.096 -5.049 3.381 1.00 90.62 86 ALA A C 1
ATOM 686 O O . ALA A 1 86 ? 10.185 -5.388 2.925 1.00 90.62 86 ALA A O 1
ATOM 687 N N . GLN A 1 87 ? 8.912 -4.869 4.696 1.00 89.81 87 GLN A N 1
ATOM 688 C CA . GLN A 1 87 ? 9.956 -5.148 5.692 1.00 89.81 87 GLN A CA 1
ATOM 689 C C . GLN A 1 87 ? 10.292 -6.640 5.763 1.00 89.81 87 GLN A C 1
ATOM 691 O O . GLN A 1 87 ? 11.464 -6.994 5.856 1.00 89.81 87 GLN A O 1
ATOM 696 N N . THR A 1 88 ? 9.280 -7.507 5.687 1.00 89.56 88 THR A N 1
ATOM 697 C CA . THR A 1 88 ? 9.476 -8.961 5.683 1.00 89.56 88 THR A CA 1
ATOM 698 C C . THR A 1 88 ? 10.309 -9.385 4.478 1.00 89.56 88 THR A C 1
ATOM 700 O O . THR A 1 88 ? 11.328 -10.043 4.670 1.00 89.56 88 THR A O 1
ATOM 703 N N . LEU A 1 89 ? 9.950 -8.918 3.273 1.00 88.94 89 LEU A N 1
ATOM 704 C CA . LEU A 1 89 ? 10.712 -9.183 2.045 1.00 88.94 89 LEU A CA 1
ATOM 705 C C . LEU A 1 89 ? 12.176 -8.763 2.193 1.00 88.94 89 LEU A C 1
ATOM 707 O O . LEU A 1 89 ? 13.072 -9.540 1.886 1.00 88.94 89 LEU A O 1
ATOM 711 N N . LYS A 1 90 ? 12.416 -7.564 2.734 1.00 88.94 90 LYS A N 1
ATOM 712 C CA . LYS A 1 90 ? 13.773 -7.061 2.956 1.00 88.94 90 LYS A CA 1
ATOM 713 C C . LYS A 1 90 ? 14.561 -7.901 3.968 1.00 88.94 90 LYS A C 1
ATOM 715 O O . LYS A 1 90 ? 15.738 -8.171 3.780 1.00 88.94 90 LYS A O 1
ATOM 720 N N . SER A 1 91 ? 13.920 -8.340 5.048 1.00 87.81 91 SER A N 1
ATOM 721 C CA . SER A 1 91 ? 14.590 -9.191 6.038 1.00 87.81 91 SER A CA 1
ATOM 722 C C . SER A 1 91 ? 14.927 -10.583 5.489 1.00 87.81 91 SER A C 1
ATOM 724 O O . SER A 1 91 ? 15.888 -11.205 5.934 1.00 87.81 91 SER A O 1
ATOM 726 N N . GLU A 1 92 ? 14.135 -11.085 4.540 1.00 87.88 92 GLU A N 1
ATOM 727 C CA . GLU A 1 92 ? 14.391 -12.351 3.852 1.00 87.88 92 GLU A CA 1
ATOM 728 C C . GLU A 1 92 ? 15.561 -12.219 2.870 1.00 87.88 92 GLU A C 1
ATOM 730 O O . GLU A 1 92 ? 16.406 -13.113 2.834 1.00 87.88 92 GLU A O 1
ATOM 735 N N . THR A 1 93 ? 15.662 -11.101 2.134 1.00 86.50 93 THR A N 1
ATOM 736 C CA . THR A 1 93 ? 16.807 -10.835 1.245 1.00 86.50 93 THR A CA 1
ATOM 737 C C . THR A 1 93 ? 18.104 -10.664 2.032 1.00 86.50 93 THR A C 1
ATOM 739 O O . THR A 1 93 ? 19.091 -11.315 1.710 1.00 86.50 93 THR A O 1
ATOM 742 N N . GLU A 1 94 ? 18.092 -9.890 3.122 1.00 86.19 94 GLU A N 1
ATOM 743 C CA . GLU A 1 94 ? 19.261 -9.701 3.997 1.00 86.19 94 GLU A CA 1
ATOM 744 C C . GLU A 1 94 ? 19.766 -11.034 4.586 1.00 86.19 94 GLU A C 1
ATOM 746 O O . GLU A 1 94 ? 20.966 -11.299 4.575 1.00 86.19 94 GLU A O 1
ATOM 751 N N . LYS A 1 95 ? 18.868 -11.926 5.030 1.00 84.69 95 LYS A N 1
ATOM 752 C CA . LYS A 1 95 ? 19.257 -13.263 5.523 1.00 84.69 95 LYS A CA 1
ATOM 753 C C . LYS A 1 95 ? 19.834 -14.152 4.428 1.00 84.69 95 LYS A C 1
ATOM 755 O O . LYS A 1 95 ? 20.858 -14.792 4.641 1.00 84.69 95 LYS A O 1
ATOM 760 N N . ALA A 1 96 ? 19.197 -14.180 3.257 1.00 81.88 96 ALA A N 1
ATOM 761 C CA . ALA A 1 96 ? 19.704 -14.943 2.121 1.00 81.88 96 ALA A CA 1
ATOM 762 C C . ALA A 1 96 ? 21.102 -14.456 1.711 1.00 81.88 96 ALA A C 1
ATOM 764 O O . ALA A 1 96 ? 21.958 -15.264 1.365 1.00 81.88 96 ALA A O 1
ATOM 765 N N . GLN A 1 97 ? 21.359 -13.149 1.812 1.00 77.94 97 GLN A N 1
ATOM 766 C CA . GLN A 1 97 ? 22.666 -12.559 1.553 1.00 77.94 97 GLN A CA 1
ATOM 767 C C . GLN A 1 97 ? 23.751 -13.067 2.512 1.00 77.94 97 GLN A C 1
ATOM 769 O O . GLN A 1 97 ? 24.855 -13.374 2.066 1.00 77.94 97 GLN A O 1
ATOM 774 N N . GLU A 1 98 ? 23.451 -13.145 3.810 1.00 78.94 98 GLU A N 1
ATOM 775 C CA . GLU A 1 98 ? 24.388 -13.613 4.842 1.00 78.94 98 GLU A CA 1
ATOM 776 C C . GLU A 1 98 ? 24.738 -15.105 4.695 1.00 78.94 98 GLU A C 1
ATOM 778 O O . GLU A 1 98 ? 25.842 -15.518 5.048 1.00 78.94 98 GLU A O 1
ATOM 783 N N . GLU A 1 99 ? 23.823 -15.910 4.149 1.00 79.56 99 GLU A N 1
ATOM 784 C CA . GLU A 1 99 ? 24.004 -17.354 3.948 1.00 79.56 99 GLU A CA 1
ATOM 785 C C . GLU A 1 99 ? 24.783 -17.709 2.660 1.00 79.56 99 GLU A C 1
ATOM 787 O O . GLU A 1 99 ? 25.245 -18.843 2.509 1.00 79.56 99 GLU A O 1
ATOM 792 N N . MET A 1 100 ? 24.968 -16.766 1.726 1.00 77.69 100 MET A N 1
ATOM 793 C CA . MET A 1 100 ? 25.671 -17.003 0.456 1.00 77.69 100 MET A CA 1
ATOM 794 C C . MET A 1 100 ? 27.198 -16.899 0.606 1.00 77.69 100 MET A C 1
ATOM 796 O O . MET A 1 100 ? 27.739 -15.841 0.913 1.00 77.69 100 MET A O 1
ATOM 800 N N . ILE A 1 101 ? 27.909 -18.001 0.328 1.00 65.69 101 ILE A N 1
ATOM 801 C CA . ILE A 1 101 ? 29.358 -18.130 0.591 1.00 65.69 101 ILE A CA 1
ATOM 802 C C . ILE A 1 101 ? 30.238 -17.758 -0.621 1.00 65.69 101 ILE A C 1
ATOM 804 O O . ILE A 1 101 ? 31.353 -17.278 -0.432 1.00 65.69 101 ILE A O 1
ATOM 808 N N . GLU A 1 102 ? 29.772 -17.954 -1.860 1.00 70.88 102 GLU A N 1
ATOM 809 C CA . GLU A 1 102 ? 30.631 -17.805 -3.056 1.00 70.88 102 GLU A CA 1
ATOM 810 C C . GLU A 1 102 ? 30.370 -16.532 -3.869 1.00 70.88 102 GLU A C 1
ATOM 812 O O . GLU A 1 102 ? 31.297 -15.776 -4.155 1.00 70.88 102 GLU A O 1
ATOM 817 N N . THR A 1 103 ? 29.117 -16.268 -4.244 1.00 75.44 103 THR A N 1
ATOM 818 C CA . THR A 1 103 ? 28.745 -15.078 -5.021 1.00 75.44 103 THR A CA 1
ATOM 819 C C . THR A 1 103 ? 27.539 -14.415 -4.391 1.00 75.44 103 THR A C 1
ATOM 821 O O . THR A 1 103 ? 26.439 -14.963 -4.434 1.00 75.44 103 THR A O 1
ATOM 824 N N . VAL A 1 104 ? 27.751 -13.230 -3.827 1.00 76.31 104 VAL A N 1
ATOM 825 C CA . VAL A 1 104 ? 26.696 -12.410 -3.240 1.00 76.31 104 VAL A CA 1
ATOM 826 C C . VAL A 1 104 ? 26.189 -11.431 -4.307 1.00 76.31 104 VAL A C 1
ATOM 828 O O . VAL A 1 104 ? 26.950 -10.545 -4.707 1.00 76.31 104 VAL A O 1
ATOM 831 N N . PRO A 1 105 ? 24.943 -11.567 -4.802 1.00 81.19 105 PRO A N 1
ATOM 832 C CA . PRO A 1 105 ? 24.361 -10.597 -5.726 1.00 81.19 105 PRO A CA 1
ATOM 833 C C . PRO A 1 105 ? 24.292 -9.211 -5.081 1.00 81.19 105 PRO A C 1
ATOM 835 O O . PRO A 1 105 ? 24.174 -9.100 -3.857 1.00 81.19 105 PRO A O 1
ATOM 838 N N . HIS A 1 106 ? 24.322 -8.154 -5.893 1.00 89.06 106 HIS A N 1
ATOM 839 C CA . HIS A 1 106 ? 24.188 -6.792 -5.384 1.00 89.06 106 HIS A CA 1
ATOM 840 C C . HIS A 1 106 ? 22.859 -6.644 -4.609 1.00 89.06 106 HIS A C 1
ATOM 842 O O . HIS A 1 106 ? 21.840 -7.150 -5.082 1.00 89.06 106 HIS A O 1
ATOM 848 N N . PRO A 1 107 ? 22.809 -5.935 -3.462 1.00 88.56 107 PRO A N 1
ATOM 849 C CA . PRO A 1 107 ? 21.594 -5.845 -2.642 1.00 88.56 107 PRO A CA 1
ATOM 850 C C . PRO A 1 107 ? 20.348 -5.390 -3.415 1.00 88.56 107 PRO A C 1
ATOM 852 O O . PRO A 1 107 ? 19.268 -5.940 -3.236 1.00 88.56 107 PRO A O 1
ATOM 855 N N . LEU A 1 108 ? 20.508 -4.443 -4.349 1.00 91.12 108 LEU A N 1
ATOM 856 C CA . LEU A 1 108 ? 19.402 -3.991 -5.206 1.00 91.12 108 LEU A CA 1
ATOM 857 C C . LEU A 1 108 ? 18.865 -5.089 -6.133 1.00 91.12 108 LEU A C 1
ATOM 859 O O . LEU A 1 108 ? 17.664 -5.118 -6.390 1.00 91.12 108 LEU A O 1
ATOM 863 N N . ASP A 1 109 ? 19.724 -5.988 -6.619 1.00 91.00 109 ASP A N 1
ATOM 864 C CA . ASP A 1 109 ? 19.297 -7.100 -7.472 1.00 91.00 109 ASP A CA 1
ATOM 865 C C . ASP A 1 109 ? 18.520 -8.136 -6.658 1.00 91.00 109 ASP A C 1
ATOM 867 O O . ASP A 1 109 ? 17.563 -8.724 -7.160 1.00 91.00 109 ASP A O 1
ATOM 871 N N . GLN A 1 110 ? 18.885 -8.328 -5.387 1.00 89.69 110 GLN A N 1
ATOM 872 C CA . GLN A 1 110 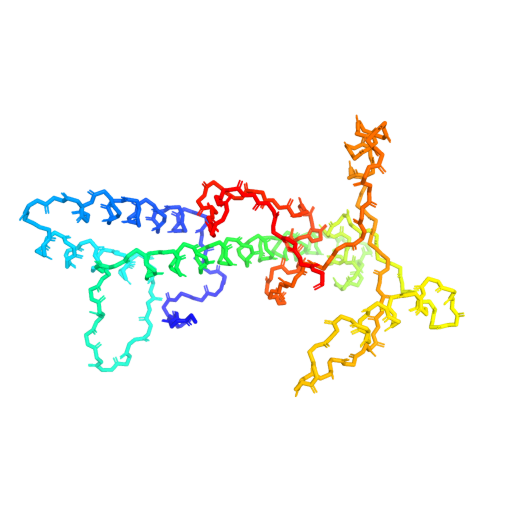? 18.148 -9.197 -4.469 1.00 89.69 110 GLN A CA 1
ATOM 873 C C . GLN A 1 110 ? 16.789 -8.602 -4.107 1.00 89.69 110 GLN A C 1
ATOM 875 O O . GLN A 1 110 ? 15.776 -9.291 -4.216 1.00 89.69 110 GLN A O 1
ATOM 880 N N . ASP A 1 111 ? 16.750 -7.316 -3.750 1.00 91.56 111 ASP A N 1
ATOM 881 C CA . ASP A 1 111 ? 15.506 -6.598 -3.468 1.00 91.56 111 ASP A CA 1
ATOM 882 C C . ASP A 1 111 ? 14.573 -6.635 -4.683 1.00 91.56 111 ASP A C 1
ATOM 884 O O . ASP A 1 111 ? 13.398 -6.976 -4.548 1.00 91.56 111 ASP A O 1
ATOM 888 N N . TYR A 1 112 ? 15.095 -6.367 -5.883 1.00 93.81 112 TYR A N 1
ATOM 889 C CA . TYR A 1 112 ? 14.339 -6.473 -7.130 1.00 93.81 112 TYR A CA 1
ATOM 890 C C . TYR A 1 112 ? 13.830 -7.898 -7.374 1.00 93.81 112 TYR A C 1
ATOM 892 O O . TYR A 1 112 ? 12.641 -8.091 -7.632 1.00 93.81 112 TYR A O 1
ATOM 900 N N . SER A 1 113 ? 14.697 -8.904 -7.230 1.00 91.56 113 SER A N 1
ATOM 901 C CA . SER A 1 113 ? 14.325 -10.312 -7.401 1.00 91.56 113 SER A CA 1
ATOM 902 C C . SER A 1 113 ? 13.245 -10.733 -6.405 1.00 91.56 113 SER A C 1
ATOM 904 O O . SER A 1 113 ? 12.315 -11.440 -6.780 1.00 91.56 113 SER A O 1
ATOM 906 N N . SER A 1 114 ? 13.292 -10.234 -5.166 1.00 91.88 114 SER A N 1
ATOM 907 C CA . SER A 1 114 ? 12.299 -10.532 -4.128 1.00 91.88 114 SER A CA 1
ATOM 908 C C . SER A 1 114 ? 10.882 -10.103 -4.507 1.00 91.88 114 SER A C 1
ATOM 910 O O . SER A 1 114 ? 9.917 -10.695 -4.018 1.00 91.88 114 SER A O 1
ATOM 912 N N . LEU A 1 115 ? 10.729 -9.120 -5.405 1.00 93.19 115 LEU A N 1
ATOM 913 C CA . LEU A 1 115 ? 9.426 -8.671 -5.890 1.00 93.19 115 LEU A CA 1
ATOM 914 C C . LEU A 1 115 ? 8.750 -9.716 -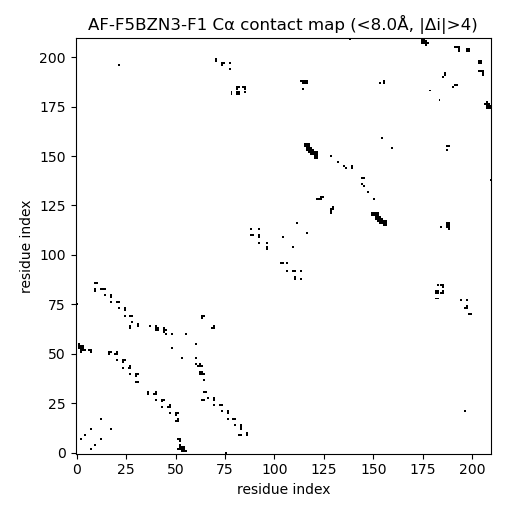6.785 1.00 93.19 115 LEU A C 1
ATOM 916 O O . LEU A 1 115 ? 7.531 -9.671 -6.914 1.00 93.19 115 LEU A O 1
ATOM 920 N N . ASN A 1 116 ? 9.493 -10.660 -7.381 1.00 92.69 116 ASN A N 1
ATOM 921 C CA . ASN A 1 116 ? 8.991 -11.597 -8.401 1.00 92.69 116 ASN A CA 1
ATOM 922 C C . ASN A 1 116 ? 8.167 -10.883 -9.492 1.00 92.69 116 ASN A C 1
ATOM 924 O O . ASN A 1 116 ? 7.097 -11.336 -9.903 1.00 92.69 116 ASN A O 1
ATOM 928 N N . CYS A 1 117 ? 8.647 -9.715 -9.910 1.00 95.44 117 CYS A N 1
ATOM 929 C CA . CYS A 1 117 ? 7.954 -8.827 -10.826 1.00 95.44 117 CYS A CA 1
ATOM 930 C C . CYS A 1 117 ? 8.972 -8.243 -11.798 1.00 95.44 117 CYS A C 1
ATOM 932 O O . CYS A 1 117 ? 9.922 -7.583 -11.378 1.00 95.44 117 CYS A O 1
ATOM 934 N N . ARG A 1 118 ? 8.767 -8.457 -13.098 1.00 96.69 118 ARG A N 1
ATOM 935 C CA . ARG A 1 118 ? 9.625 -7.883 -14.129 1.00 96.69 118 ARG A CA 1
ATOM 936 C C . ARG A 1 118 ? 9.236 -6.427 -14.346 1.00 96.69 118 ARG A C 1
ATOM 938 O O . ARG A 1 118 ? 8.083 -6.127 -14.646 1.00 96.69 118 ARG A O 1
ATOM 945 N N . LEU A 1 119 ? 10.211 -5.534 -14.212 1.00 97.38 119 LEU A N 1
ATOM 946 C CA . LEU A 1 119 ? 10.074 -4.119 -14.538 1.00 97.38 119 LEU A CA 1
ATOM 947 C C . LEU A 1 119 ? 10.941 -3.808 -15.752 1.00 97.38 119 LEU A C 1
ATOM 949 O O . LEU A 1 119 ? 12.138 -4.082 -15.753 1.00 97.38 119 LEU A O 1
ATOM 953 N N . THR A 1 120 ? 10.348 -3.236 -16.796 1.00 97.44 120 THR A N 1
ATOM 954 C CA . THR A 1 120 ? 11.079 -2.803 -17.994 1.00 97.44 120 THR A CA 1
ATOM 955 C C . THR A 1 120 ? 10.868 -1.313 -18.196 1.00 97.44 120 THR A C 1
ATOM 957 O O . THR A 1 120 ? 9.735 -0.848 -18.298 1.00 97.44 120 THR A O 1
ATOM 960 N N . LEU A 1 121 ? 11.959 -0.544 -18.203 1.00 97.94 121 LEU A N 1
ATOM 961 C CA . LEU A 1 121 ? 11.890 0.894 -18.444 1.00 97.94 121 LEU A CA 1
ATOM 962 C C . LEU A 1 121 ? 11.432 1.140 -19.884 1.00 97.94 121 LEU A C 1
ATOM 964 O O . LEU A 1 121 ? 12.059 0.670 -20.832 1.00 97.94 121 LEU A O 1
ATOM 968 N N . MET A 1 122 ? 10.342 1.885 -20.038 1.00 97.50 122 MET A N 1
ATOM 969 C CA . MET A 1 122 ? 9.781 2.214 -21.339 1.00 97.50 122 MET A CA 1
ATOM 970 C C . MET A 1 122 ? 10.566 3.358 -21.985 1.00 97.50 122 MET A C 1
ATOM 972 O O . MET A 1 122 ? 10.772 4.408 -21.372 1.00 97.50 122 MET A O 1
ATOM 976 N N . ASP A 1 123 ? 10.962 3.183 -23.246 1.00 96.56 123 ASP A N 1
ATOM 977 C CA . ASP A 1 123 ? 11.558 4.266 -24.028 1.00 96.56 123 ASP A CA 1
ATOM 978 C C . ASP A 1 123 ? 10.503 5.348 -24.323 1.00 96.56 123 ASP A C 1
ATOM 980 O O . ASP A 1 123 ? 9.392 5.075 -24.791 1.00 96.56 123 ASP A O 1
ATOM 984 N N . LYS A 1 124 ? 10.884 6.601 -24.065 1.00 95.50 124 LYS A N 1
ATOM 985 C CA . LYS A 1 124 ? 10.072 7.811 -24.242 1.00 95.50 124 LYS A CA 1
ATOM 986 C C . LYS A 1 124 ? 9.655 8.038 -25.697 1.00 95.50 124 LYS A C 1
ATOM 988 O O . LYS A 1 124 ? 8.677 8.736 -25.951 1.00 95.50 124 LYS A O 1
ATOM 993 N N . ASN A 1 125 ? 10.371 7.445 -26.652 1.00 95.62 125 ASN A N 1
ATOM 994 C CA . ASN A 1 125 ? 10.065 7.557 -28.078 1.00 95.62 125 ASN A CA 1
ATOM 995 C C . ASN A 1 125 ? 8.972 6.588 -28.556 1.00 95.62 125 ASN A C 1
ATOM 997 O O . ASN A 1 125 ? 8.468 6.749 -29.672 1.00 95.62 125 ASN A O 1
ATOM 1001 N N . THR A 1 126 ? 8.595 5.600 -27.737 1.00 96.81 126 THR A N 1
ATOM 1002 C CA . THR A 1 126 ? 7.589 4.593 -28.100 1.00 96.81 126 THR A CA 1
ATOM 1003 C C . THR A 1 126 ? 6.191 5.195 -28.223 1.00 96.81 126 THR A C 1
ATOM 1005 O O . THR A 1 126 ? 5.842 6.169 -27.555 1.00 96.81 126 THR A O 1
ATOM 1008 N N . GLU A 1 127 ? 5.359 4.590 -29.072 1.00 96.94 127 GLU A N 1
ATOM 1009 C CA . GLU A 1 127 ? 3.965 5.018 -29.227 1.00 96.94 127 GLU A CA 1
ATOM 1010 C C . GLU A 1 127 ? 3.176 4.843 -27.924 1.00 96.94 127 GLU A C 1
ATOM 1012 O O . GLU A 1 127 ? 2.431 5.732 -27.519 1.00 96.94 127 GLU A O 1
ATOM 1017 N N . THR A 1 128 ? 3.415 3.745 -27.202 1.00 95.81 128 THR A N 1
ATOM 1018 C CA . THR A 1 128 ? 2.797 3.483 -25.897 1.00 95.81 128 THR A CA 1
ATOM 1019 C C . THR A 1 128 ? 3.097 4.591 -24.888 1.00 95.81 128 THR A C 1
ATOM 1021 O O . THR A 1 128 ? 2.183 5.051 -24.203 1.00 95.81 128 THR A O 1
ATOM 1024 N N . PHE A 1 129 ? 4.339 5.086 -24.830 1.00 97.00 129 PHE A N 1
ATOM 1025 C CA . PHE A 1 129 ? 4.689 6.197 -23.944 1.00 97.00 129 PHE A CA 1
ATOM 1026 C C . PHE A 1 129 ? 3.898 7.466 -24.288 1.00 97.00 129 PHE A C 1
ATOM 1028 O O . PHE A 1 129 ? 3.342 8.110 -23.398 1.00 97.00 129 PHE A O 1
ATOM 1035 N N . LYS A 1 130 ? 3.776 7.799 -25.579 1.00 96.31 130 LYS A N 1
ATOM 1036 C CA . LYS A 1 130 ? 2.995 8.958 -26.045 1.00 96.31 130 LYS A CA 1
ATOM 1037 C C . LYS A 1 130 ? 1.507 8.818 -25.728 1.00 96.31 130 LYS A C 1
ATOM 1039 O O . LYS A 1 130 ? 0.870 9.809 -25.374 1.00 96.31 130 LYS A O 1
ATOM 1044 N N . ILE A 1 131 ? 0.952 7.605 -25.811 1.00 96.50 131 ILE A N 1
ATOM 1045 C CA . ILE A 1 131 ? -0.430 7.320 -25.398 1.00 96.50 131 ILE A CA 1
ATOM 1046 C C . ILE A 1 131 ? -0.607 7.611 -23.905 1.00 96.50 131 ILE A C 1
ATOM 1048 O O . ILE A 1 131 ? -1.561 8.293 -23.537 1.00 96.50 131 ILE A O 1
ATOM 1052 N N . ILE A 1 132 ? 0.313 7.152 -23.052 1.00 96.31 132 ILE A N 1
ATOM 1053 C CA . ILE A 1 132 ? 0.273 7.393 -21.600 1.00 96.31 132 ILE A CA 1
ATOM 1054 C C . ILE A 1 132 ? 0.415 8.889 -21.289 1.00 96.31 132 ILE A C 1
ATOM 1056 O O . ILE A 1 132 ? -0.345 9.426 -20.483 1.00 96.31 132 ILE A O 1
ATOM 1060 N N . GLU A 1 133 ? 1.344 9.582 -21.950 1.00 94.81 133 GLU A N 1
ATOM 1061 C CA . GLU A 1 133 ? 1.542 11.026 -21.789 1.00 94.81 133 GLU A CA 1
ATOM 1062 C C . GLU A 1 133 ? 0.294 11.813 -22.196 1.00 94.81 133 GLU A C 1
ATOM 1064 O O . GLU A 1 133 ? -0.164 12.688 -21.455 1.00 94.81 133 GLU A O 1
ATOM 1069 N N . LYS A 1 134 ? -0.301 11.468 -23.342 1.00 94.88 134 LYS A N 1
ATOM 1070 C CA . LYS A 1 134 ? -1.566 12.050 -23.787 1.00 94.88 134 LYS A CA 1
ATOM 1071 C C . LYS A 1 134 ? -2.678 11.755 -22.787 1.00 94.88 134 LYS A C 1
ATOM 1073 O O . LYS A 1 134 ? -3.401 12.673 -22.422 1.00 94.88 134 LYS A O 1
ATOM 1078 N N . TYR A 1 135 ? -2.795 10.519 -22.307 1.00 95.44 135 TYR A N 1
ATOM 1079 C CA . TYR A 1 135 ? -3.831 10.146 -21.348 1.00 95.44 135 TYR A CA 1
ATOM 1080 C C . TYR A 1 135 ? -3.731 10.985 -20.067 1.00 95.44 135 TYR A C 1
ATOM 1082 O O . TYR A 1 135 ? -4.715 11.600 -19.664 1.00 95.44 135 TYR A O 1
ATOM 1090 N N . LEU A 1 136 ? -2.525 11.124 -19.503 1.00 93.75 136 LEU A N 1
ATOM 1091 C CA . LEU A 1 136 ? -2.283 11.962 -18.328 1.00 93.75 136 LEU A CA 1
ATOM 1092 C C . LEU A 1 136 ? -2.581 13.444 -18.588 1.00 93.75 136 LEU A C 1
ATOM 1094 O O . LEU A 1 136 ? -3.093 14.138 -17.712 1.00 93.75 136 LEU A O 1
ATOM 1098 N N . LYS A 1 137 ? -2.234 13.952 -19.774 1.00 91.50 137 LYS A N 1
ATOM 1099 C CA . LYS A 1 137 ? -2.458 15.353 -20.142 1.00 91.50 137 LYS A CA 1
ATOM 1100 C C . LYS A 1 137 ? -3.944 15.682 -20.273 1.00 91.50 137 LYS A C 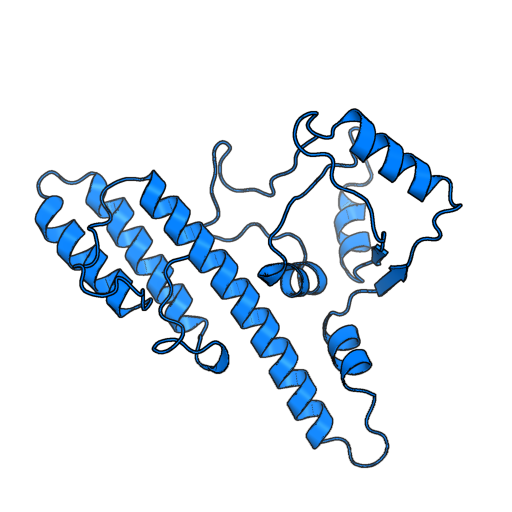1
ATOM 1102 O O . LYS A 1 137 ? -4.351 16.755 -19.835 1.00 91.50 137 LYS A O 1
ATOM 1107 N N . GLU A 1 138 ? -4.720 14.786 -20.876 1.00 92.62 138 GLU A N 1
ATOM 1108 C CA . GLU A 1 138 ? -6.145 15.000 -21.139 1.00 92.62 138 GLU A CA 1
ATOM 1109 C C . GLU A 1 138 ? -7.019 14.753 -19.898 1.00 92.62 138 GLU A C 1
ATOM 1111 O O . GLU A 1 138 ? -8.040 15.421 -19.748 1.00 92.62 138 GLU A O 1
ATOM 1116 N N . THR A 1 139 ? -6.630 13.848 -18.986 1.00 91.88 139 THR A N 1
ATOM 1117 C CA . THR A 1 139 ? -7.400 13.585 -17.749 1.00 91.88 139 THR A CA 1
ATOM 1118 C C . THR A 1 139 ? -6.823 14.228 -16.489 1.00 91.88 139 THR A C 1
ATOM 1120 O O . THR A 1 139 ? -7.460 14.247 -15.433 1.00 91.88 139 THR A O 1
ATOM 1123 N N . GLY A 1 140 ? -5.636 14.827 -16.586 1.00 83.81 140 GLY A N 1
ATOM 1124 C CA . GLY A 1 140 ? -4.991 15.542 -15.493 1.00 83.81 140 GLY A CA 1
ATOM 1125 C C . GLY A 1 140 ? -5.769 16.781 -15.043 1.00 83.81 140 GLY A C 1
ATOM 1126 O O . GLY A 1 140 ? -6.353 17.523 -15.831 1.00 83.81 140 GLY A O 1
ATOM 1127 N N . ASN A 1 141 ? -5.732 17.060 -13.740 1.00 80.25 141 ASN A N 1
ATOM 1128 C CA . ASN A 1 141 ? -6.373 18.245 -13.179 1.00 80.25 141 ASN A CA 1
ATOM 1129 C C . ASN A 1 141 ? -5.650 19.534 -13.632 1.00 80.25 141 ASN A C 1
ATOM 1131 O O . ASN A 1 141 ? -4.440 19.678 -13.449 1.00 80.25 141 ASN A O 1
ATOM 1135 N N . GLY A 1 142 ? -6.395 20.522 -14.140 1.00 74.81 142 GLY A N 1
ATOM 1136 C CA . GLY A 1 142 ? -5.855 21.819 -14.566 1.00 74.81 142 GLY A CA 1
ATOM 1137 C C . GLY A 1 142 ? -5.067 22.578 -13.486 1.00 74.81 142 GLY A C 1
ATOM 1138 O O . GLY A 1 142 ? -4.147 23.322 -13.825 1.00 74.81 142 GLY A O 1
ATOM 1139 N N . TYR A 1 143 ? -5.368 22.352 -12.201 1.00 77.62 143 TYR A N 1
ATOM 1140 C CA . TYR A 1 143 ? -4.689 23.001 -11.070 1.00 77.62 143 TYR A CA 1
ATOM 1141 C C . TYR A 1 143 ? -3.336 22.377 -10.704 1.00 77.62 143 TYR A C 1
ATOM 1143 O O . TYR A 1 143 ? -2.474 23.056 -10.148 1.00 77.62 143 TYR A O 1
ATOM 1151 N N . ARG A 1 144 ? -3.140 21.082 -10.971 1.00 79.88 144 ARG A N 1
ATOM 1152 C CA . ARG A 1 144 ? -1.901 20.356 -10.663 1.00 79.88 144 ARG A CA 1
ATOM 1153 C C . ARG A 1 144 ? -1.583 19.432 -11.821 1.00 79.88 144 ARG A C 1
ATOM 1155 O O . ARG A 1 144 ? -2.231 18.405 -11.979 1.00 79.88 144 ARG A O 1
ATOM 1162 N N . LYS A 1 145 ? -0.562 19.797 -12.592 1.00 82.69 145 LYS A N 1
ATOM 1163 C CA . LYS A 1 145 ? -0.112 19.037 -13.757 1.00 82.69 145 LYS A CA 1
ATOM 1164 C C . LYS A 1 145 ? 1.054 18.133 -13.350 1.00 82.69 145 LYS A C 1
ATOM 1166 O O . LYS A 1 145 ? 2.176 18.635 -13.256 1.00 82.69 145 LYS A O 1
ATOM 1171 N N . PRO A 1 146 ? 0.816 16.846 -13.036 1.00 88.50 146 PRO A N 1
ATOM 1172 C CA . PRO A 1 146 ? 1.906 15.914 -12.783 1.00 88.50 146 PRO A CA 1
ATOM 1173 C C . PRO A 1 146 ? 2.788 15.797 -14.029 1.00 88.50 146 PRO A C 1
ATOM 1175 O O . PRO A 1 146 ? 2.295 15.807 -15.156 1.00 88.50 146 PRO A O 1
ATOM 1178 N N . LYS A 1 147 ? 4.101 15.695 -13.817 1.00 91.19 147 LYS A N 1
ATOM 1179 C CA . LYS A 1 147 ? 5.075 15.467 -14.884 1.00 91.19 147 LYS A CA 1
ATOM 1180 C C . LYS A 1 147 ? 5.538 14.019 -14.822 1.00 91.19 147 LYS A C 1
ATOM 1182 O O . LYS A 1 147 ? 5.985 13.570 -13.768 1.00 91.19 147 LYS A O 1
ATOM 1187 N N . ILE A 1 148 ? 5.458 13.318 -15.948 1.00 94.31 148 ILE A N 1
ATOM 1188 C CA . ILE A 1 148 ? 6.026 11.976 -16.081 1.00 94.31 148 ILE A CA 1
ATOM 1189 C C . ILE A 1 148 ? 7.549 12.103 -16.030 1.00 94.31 148 ILE A C 1
ATOM 1191 O O . ILE A 1 148 ? 8.143 12.871 -16.790 1.00 94.31 148 ILE A O 1
ATOM 1195 N N . ILE A 1 149 ? 8.168 11.372 -15.105 1.00 95.81 149 ILE A N 1
ATOM 1196 C CA . ILE A 1 149 ? 9.626 11.233 -15.047 1.00 95.81 149 ILE A CA 1
ATOM 1197 C C . ILE A 1 149 ? 10.012 10.005 -15.871 1.00 95.81 149 ILE A C 1
ATOM 1199 O O . ILE A 1 149 ? 10.723 10.137 -16.870 1.00 95.81 149 ILE A O 1
ATOM 1203 N N . ASP A 1 150 ? 9.427 8.866 -15.508 1.00 96.50 150 ASP A N 1
ATOM 1204 C CA . ASP A 1 150 ? 9.681 7.552 -16.083 1.00 96.50 150 ASP A CA 1
ATOM 1205 C C . ASP A 1 150 ? 8.389 6.726 -16.102 1.00 96.50 150 ASP A C 1
ATOM 1207 O O . ASP A 1 150 ? 7.453 6.980 -15.336 1.00 96.50 150 ASP A O 1
ATOM 1211 N N . VAL A 1 151 ? 8.353 5.739 -16.995 1.00 97.62 151 VAL A N 1
ATOM 1212 C CA . VAL A 1 151 ? 7.272 4.759 -17.118 1.00 97.62 151 VAL A CA 1
ATOM 1213 C C . VAL A 1 151 ? 7.914 3.383 -17.145 1.00 97.62 151 VAL A C 1
ATOM 1215 O O . VAL A 1 151 ? 8.815 3.135 -17.945 1.00 97.62 151 VAL A O 1
ATOM 1218 N N . TRP A 1 152 ? 7.439 2.492 -16.282 1.00 97.69 152 TRP A N 1
ATOM 1219 C CA . TRP A 1 152 ? 7.859 1.098 -16.266 1.00 97.69 152 TRP A CA 1
ATOM 1220 C C . TRP A 1 152 ? 6.702 0.219 -16.706 1.00 97.69 152 TRP A C 1
ATOM 1222 O O . TRP A 1 152 ? 5.593 0.330 -16.182 1.00 97.69 152 TRP A O 1
ATOM 1232 N N . GLU A 1 153 ? 6.974 -0.661 -17.660 1.00 96.81 153 GLU A N 1
ATOM 1233 C CA . GLU A 1 153 ? 6.126 -1.811 -17.920 1.00 96.81 153 GLU A CA 1
ATOM 1234 C C . GLU A 1 153 ? 6.292 -2.807 -16.771 1.00 96.81 153 GLU A C 1
ATOM 1236 O O . GLU A 1 153 ? 7.416 -3.123 -16.368 1.00 96.81 153 GLU A O 1
ATOM 1241 N N . VAL A 1 154 ? 5.164 -3.260 -16.229 1.00 97.00 154 VAL A N 1
ATOM 1242 C CA . VAL A 1 154 ? 5.095 -4.150 -15.071 1.00 97.00 154 VAL A CA 1
ATOM 1243 C C . VAL A 1 154 ? 4.523 -5.481 -15.534 1.00 97.00 154 VAL A C 1
ATOM 1245 O O . VAL A 1 154 ? 3.364 -5.539 -15.938 1.00 97.00 154 VAL A O 1
ATOM 1248 N N . ASP A 1 155 ? 5.318 -6.544 -15.444 1.00 95.75 155 ASP A N 1
ATOM 1249 C CA . ASP A 1 155 ? 4.890 -7.908 -15.754 1.00 95.75 155 ASP A CA 1
ATOM 1250 C C . ASP A 1 155 ? 5.089 -8.819 -14.536 1.00 95.75 155 ASP A C 1
ATOM 1252 O O . ASP A 1 155 ? 6.209 -9.077 -14.085 1.00 95.75 155 ASP A O 1
ATOM 1256 N N . ARG A 1 156 ? 3.971 -9.288 -13.978 1.00 94.19 156 ARG A N 1
ATOM 1257 C CA . ARG A 1 156 ? 3.928 -10.205 -12.838 1.00 94.19 156 ARG A CA 1
ATOM 1258 C C . ARG A 1 156 ? 3.613 -11.607 -13.327 1.00 94.19 156 ARG A C 1
ATOM 1260 O O . ARG A 1 156 ? 2.541 -11.846 -13.878 1.00 94.19 156 ARG A O 1
ATOM 1267 N N . GLU A 1 157 ? 4.490 -12.547 -12.987 1.00 85.38 157 GLU A N 1
ATOM 1268 C CA . GLU A 1 157 ? 4.523 -13.915 -13.527 1.00 85.38 157 GLU A CA 1
ATOM 1269 C C . GLU A 1 157 ? 3.166 -14.646 -13.521 1.00 85.38 157 GLU A C 1
ATOM 1271 O O . GLU A 1 157 ? 2.814 -15.345 -14.470 1.00 85.38 157 GLU A O 1
ATOM 1276 N N . THR A 1 158 ? 2.367 -14.477 -12.464 1.00 87.38 158 THR A N 1
ATOM 1277 C CA . THR A 1 158 ? 1.078 -15.174 -12.311 1.00 87.38 158 THR A CA 1
ATOM 1278 C C . THR A 1 158 ? -0.127 -14.379 -12.811 1.00 87.38 158 THR A C 1
ATOM 1280 O O . THR A 1 158 ? -1.198 -14.954 -13.018 1.00 87.38 158 THR A O 1
ATOM 1283 N N . GLU A 1 159 ? 0.007 -13.063 -12.999 1.00 92.62 159 GLU A N 1
ATOM 1284 C CA . GLU A 1 159 ? -1.142 -12.196 -13.253 1.00 92.62 159 GLU A CA 1
ATOM 1285 C C . GLU A 1 159 ? -1.676 -12.341 -14.671 1.00 92.62 159 GLU A C 1
ATOM 1287 O O . GLU A 1 159 ? -2.891 -12.422 -14.827 1.00 92.62 159 GLU A O 1
ATOM 1292 N N . GLY A 1 160 ? -0.797 -12.468 -15.670 1.00 91.00 160 GLY A N 1
ATOM 1293 C CA . GLY A 1 160 ? -1.212 -12.701 -17.055 1.00 91.00 160 GLY A CA 1
ATOM 1294 C C . GLY A 1 160 ? -2.091 -13.947 -17.182 1.00 91.00 160 GLY A C 1
ATOM 1295 O O . GLY A 1 160 ? -3.191 -13.880 -17.719 1.00 91.00 160 GLY A O 1
ATOM 1296 N N . ARG A 1 161 ? -1.675 -15.068 -16.571 1.00 91.81 161 ARG A N 1
ATOM 1297 C CA . ARG A 1 161 ? -2.452 -16.320 -16.588 1.00 91.81 161 ARG A CA 1
ATOM 1298 C C . ARG A 1 161 ? -3.837 -16.155 -15.956 1.00 91.81 161 ARG A C 1
ATOM 1300 O O . ARG A 1 161 ? -4.820 -16.565 -16.558 1.00 91.81 161 ARG A O 1
ATOM 1307 N N . ARG A 1 162 ? -3.916 -15.548 -14.765 1.00 93.31 162 ARG A N 1
ATOM 1308 C CA . ARG A 1 162 ? -5.192 -15.325 -14.061 1.00 93.31 162 ARG A CA 1
ATOM 1309 C C . ARG A 1 162 ? -6.089 -14.331 -14.804 1.00 93.31 162 ARG A C 1
ATOM 1311 O O . ARG A 1 162 ? -7.306 -14.456 -14.788 1.00 93.31 162 ARG A O 1
ATOM 1318 N N . PHE A 1 163 ? -5.502 -13.313 -15.428 1.00 94.12 163 PHE A N 1
ATOM 1319 C CA . PHE A 1 163 ? -6.255 -12.294 -16.154 1.00 94.12 163 PHE A CA 1
ATOM 1320 C C . PHE A 1 163 ? -6.838 -12.834 -17.468 1.00 94.12 163 PHE A C 1
ATOM 1322 O O . PHE A 1 163 ? -7.957 -12.455 -17.820 1.00 94.12 163 PHE A O 1
ATOM 1329 N N . ASN A 1 164 ? -6.144 -13.769 -18.129 1.00 93.62 164 ASN A N 1
ATOM 1330 C CA . ASN A 1 164 ? -6.607 -14.431 -19.356 1.00 93.62 164 ASN A CA 1
ATOM 1331 C C . ASN A 1 164 ? -7.894 -15.248 -19.167 1.00 93.62 164 ASN A C 1
ATOM 1333 O O . ASN A 1 164 ? -8.645 -15.410 -20.118 1.00 93.62 164 ASN A O 1
ATOM 1337 N N . GLU A 1 165 ? -8.228 -15.693 -17.950 1.00 93.94 165 GLU A N 1
ATOM 1338 C CA . GLU A 1 165 ? -9.531 -16.332 -17.672 1.00 93.94 165 GLU A CA 1
ATOM 1339 C C . GLU A 1 165 ? -10.724 -15.427 -18.017 1.00 93.94 165 GLU A C 1
ATOM 1341 O O . GLU A 1 165 ? -11.842 -15.897 -18.192 1.00 93.94 165 GLU A O 1
ATOM 1346 N N . ASN A 1 166 ? -10.486 -14.119 -18.115 1.00 93.50 166 ASN A N 1
ATOM 1347 C CA . ASN A 1 166 ? -11.497 -13.133 -18.441 1.00 93.50 166 ASN A CA 1
ATOM 1348 C C . ASN A 1 166 ? -11.366 -12.621 -19.880 1.00 93.50 166 ASN A C 1
ATOM 1350 O O . ASN A 1 166 ? -11.953 -11.579 -20.149 1.00 93.50 166 ASN A O 1
ATOM 1354 N N . GLU A 1 167 ? -10.576 -13.253 -20.766 1.00 92.19 167 GLU A N 1
ATOM 1355 C CA . GLU A 1 167 ? -10.213 -12.767 -22.119 1.00 92.19 167 GLU A CA 1
ATOM 1356 C C . GLU A 1 167 ? -11.432 -12.396 -22.988 1.00 92.19 167 GLU A C 1
ATOM 1358 O O . GLU A 1 167 ? -11.417 -11.364 -23.664 1.00 92.19 167 GLU A O 1
ATOM 1363 N N . ASP A 1 168 ? -12.538 -13.118 -22.829 1.00 94.50 168 ASP A N 1
ATOM 1364 C CA . ASP A 1 168 ? -13.780 -12.908 -23.584 1.00 94.50 168 ASP A CA 1
ATOM 1365 C C . ASP A 1 168 ? -14.558 -11.628 -23.200 1.00 94.50 168 ASP A C 1
ATOM 1367 O O . ASP A 1 168 ? -15.526 -11.260 -23.864 1.00 94.50 168 ASP A O 1
ATOM 1371 N N . LEU A 1 169 ? -14.169 -10.913 -22.135 1.00 94.81 169 LEU A N 1
ATOM 1372 C CA . LEU A 1 169 ? -14.813 -9.648 -21.760 1.00 94.81 169 LEU A CA 1
ATOM 1373 C C . LEU A 1 169 ? -14.425 -8.505 -22.718 1.00 94.81 169 LEU A C 1
ATOM 1375 O O . LEU A 1 169 ? -13.256 -8.124 -22.813 1.00 94.81 169 LEU A O 1
ATOM 1379 N N . GLU A 1 170 ? -15.425 -7.892 -23.357 1.00 92.62 170 GLU A N 1
ATOM 1380 C CA . GLU A 1 170 ? -15.235 -6.870 -24.403 1.00 92.62 170 GLU A CA 1
ATOM 1381 C C . GLU A 1 170 ? -14.814 -5.482 -23.870 1.00 92.62 170 GLU A C 1
ATOM 1383 O O . GLU A 1 170 ? -14.003 -4.786 -24.480 1.00 92.62 170 GLU A O 1
ATOM 1388 N N . ASN A 1 171 ? -15.338 -5.041 -22.718 1.00 94.44 171 ASN A N 1
ATOM 1389 C CA . ASN A 1 171 ? -15.139 -3.671 -22.209 1.00 94.44 171 ASN A CA 1
ATOM 1390 C C . ASN A 1 171 ? -13.852 -3.527 -21.374 1.00 94.44 171 ASN A C 1
ATOM 1392 O O . ASN A 1 171 ? -13.895 -3.274 -20.166 1.00 94.44 171 ASN A O 1
ATOM 1396 N N . ARG A 1 172 ? -12.695 -3.674 -22.023 1.00 94.00 172 ARG A N 1
ATOM 1397 C CA . ARG A 1 172 ? -11.376 -3.483 -21.399 1.00 94.00 172 ARG A CA 1
ATOM 1398 C C . ARG A 1 172 ? -10.958 -2.022 -21.433 1.00 94.00 172 ARG A C 1
ATOM 1400 O O . ARG A 1 172 ? -11.012 -1.373 -22.475 1.00 94.00 172 ARG A O 1
ATOM 1407 N N . ARG A 1 173 ? -10.506 -1.501 -20.292 1.00 94.75 173 ARG A N 1
ATOM 1408 C CA . ARG A 1 173 ? -10.057 -0.110 -20.162 1.00 94.75 173 ARG A CA 1
ATOM 1409 C C . ARG A 1 173 ? -8.752 -0.028 -19.391 1.00 94.75 173 ARG A C 1
ATOM 1411 O O . ARG A 1 173 ? -8.596 -0.690 -18.369 1.00 94.75 173 ARG A O 1
ATOM 1418 N N . LEU A 1 174 ? -7.859 0.839 -19.860 1.00 95.00 174 LEU A N 1
ATOM 1419 C CA . LEU A 1 174 ? -6.698 1.282 -19.098 1.00 95.00 174 LEU A CA 1
ATOM 1420 C C . LEU A 1 174 ? -7.139 2.402 -18.151 1.00 95.00 174 LEU A C 1
ATOM 1422 O O . LEU A 1 174 ? -7.652 3.428 -18.599 1.00 95.00 174 LEU A O 1
ATOM 1426 N N . LEU A 1 175 ? -6.968 2.202 -16.847 1.00 96.69 175 LEU A N 1
ATOM 1427 C CA . LEU A 1 175 ? -7.432 3.126 -15.811 1.00 96.69 175 LEU A CA 1
ATOM 1428 C C . LEU A 1 175 ? -6.315 3.422 -14.811 1.00 96.69 175 LEU A C 1
ATOM 1430 O O . LEU A 1 175 ? -5.417 2.606 -14.602 1.00 96.69 175 LEU A O 1
ATOM 1434 N N . TRP A 1 176 ? -6.396 4.578 -14.160 1.00 95.44 176 TRP A N 1
ATOM 1435 C CA . TRP A 1 176 ? -5.434 4.995 -13.151 1.00 95.44 176 TRP A CA 1
ATOM 1436 C C . TRP A 1 176 ? -5.744 4.373 -11.789 1.00 95.44 176 TRP A C 1
ATOM 1438 O O . TRP A 1 176 ? -6.896 4.324 -11.355 1.00 95.44 176 TRP A O 1
ATOM 1448 N N . HIS A 1 177 ? -4.695 3.964 -11.078 1.00 95.31 177 HIS A N 1
ATOM 1449 C CA . HIS A 1 177 ? -4.749 3.614 -9.662 1.00 95.31 177 HIS A CA 1
ATOM 1450 C C . HIS A 1 177 ? -3.659 4.397 -8.923 1.00 95.31 177 HIS A C 1
ATOM 1452 O O . HIS A 1 177 ? -2.477 4.061 -8.985 1.00 95.31 177 HIS A O 1
ATOM 1458 N N . GLY A 1 178 ? -4.052 5.485 -8.261 1.00 92.31 178 GLY A N 1
ATOM 1459 C CA . GLY A 1 178 ? -3.139 6.286 -7.450 1.00 92.31 178 GLY A CA 1
ATOM 1460 C C . GLY A 1 178 ? -2.850 5.600 -6.118 1.00 92.31 178 GLY A C 1
ATOM 1461 O O . GLY A 1 178 ? -3.778 5.189 -5.426 1.00 92.31 178 GLY A O 1
ATOM 1462 N N . THR A 1 179 ? -1.576 5.508 -5.737 1.00 92.19 179 THR A N 1
ATOM 1463 C CA . THR A 1 179 ? -1.171 4.850 -4.492 1.00 92.19 179 THR A CA 1
ATOM 1464 C C . THR A 1 179 ? -0.032 5.579 -3.782 1.00 92.19 179 THR A C 1
ATOM 1466 O O . THR A 1 179 ? 0.655 6.419 -4.364 1.00 92.19 179 THR A O 1
ATOM 1469 N N . ASN A 1 180 ? 0.160 5.280 -2.498 1.00 90.25 180 ASN A N 1
ATOM 1470 C CA . ASN A 1 180 ? 1.280 5.794 -1.714 1.00 90.25 180 ASN A CA 1
ATOM 1471 C C . ASN A 1 180 ? 2.550 4.987 -2.031 1.00 90.25 180 ASN A C 1
ATOM 1473 O O . ASN A 1 180 ? 2.499 3.763 -2.113 1.00 90.25 180 ASN A O 1
ATOM 1477 N N . ILE A 1 181 ? 3.706 5.649 -2.132 1.00 91.75 181 ILE A N 1
ATOM 1478 C CA . ILE A 1 181 ? 4.999 4.984 -2.360 1.00 91.75 181 ILE A CA 1
ATOM 1479 C C . ILE A 1 181 ? 5.273 3.852 -1.355 1.00 91.75 181 ILE A C 1
ATOM 1481 O O . ILE A 1 181 ? 5.844 2.830 -1.720 1.00 91.75 181 ILE A O 1
ATOM 1485 N N . ALA A 1 182 ? 4.791 3.996 -0.116 1.00 89.25 182 ALA A N 1
ATOM 1486 C CA . ALA A 1 182 ? 4.969 3.017 0.954 1.00 89.25 182 ALA A CA 1
ATOM 1487 C C . ALA A 1 182 ? 4.369 1.631 0.654 1.00 89.25 182 ALA A C 1
ATOM 1489 O O . ALA A 1 182 ? 4.780 0.659 1.280 1.00 89.25 182 ALA A O 1
ATOM 1490 N N . VAL A 1 183 ? 3.418 1.529 -0.282 1.00 93.06 183 VAL A N 1
ATOM 1491 C CA . VAL A 1 183 ? 2.754 0.260 -0.622 1.00 93.06 183 VAL A CA 1
ATOM 1492 C C . VAL A 1 183 ? 3.150 -0.285 -1.997 1.00 93.06 183 VAL A C 1
ATOM 1494 O O . VAL A 1 183 ? 2.730 -1.377 -2.367 1.00 93.06 183 VAL A O 1
ATOM 1497 N N . VAL A 1 184 ? 3.981 0.438 -2.760 1.00 96.00 184 VAL A N 1
ATOM 1498 C CA . VAL A 1 184 ? 4.357 0.046 -4.131 1.00 96.00 184 VAL A CA 1
ATOM 1499 C C . VAL A 1 184 ? 5.050 -1.315 -4.149 1.00 96.00 184 VAL A C 1
ATOM 1501 O O . VAL A 1 184 ? 4.662 -2.166 -4.939 1.00 96.00 184 VAL A O 1
ATOM 1504 N N . ALA A 1 185 ? 5.996 -1.570 -3.240 1.00 94.62 185 ALA A N 1
ATOM 1505 C CA . ALA A 1 185 ? 6.666 -2.871 -3.149 1.00 94.62 185 ALA A CA 1
ATOM 1506 C C . ALA A 1 185 ? 5.670 -4.023 -2.909 1.00 94.62 185 ALA A C 1
ATOM 1508 O O . ALA A 1 185 ? 5.752 -5.068 -3.554 1.00 94.62 185 ALA A O 1
ATOM 1509 N N . ALA A 1 186 ? 4.674 -3.809 -2.044 1.00 93.94 186 ALA A N 1
ATOM 1510 C CA . ALA A 1 186 ? 3.640 -4.800 -1.771 1.00 93.94 186 ALA A CA 1
ATOM 1511 C C . ALA A 1 186 ? 2.729 -5.050 -2.982 1.00 93.94 186 ALA A C 1
ATOM 1513 O O . ALA A 1 186 ? 2.379 -6.199 -3.261 1.00 93.94 186 ALA A O 1
ATOM 1514 N N . ILE A 1 187 ? 2.379 -3.994 -3.725 1.00 95.56 187 ILE A N 1
ATOM 1515 C CA . ILE A 1 187 ? 1.600 -4.091 -4.967 1.00 95.56 187 ILE A CA 1
ATOM 1516 C C . ILE A 1 187 ? 2.402 -4.808 -6.058 1.00 95.56 187 ILE A C 1
ATOM 1518 O O . ILE A 1 187 ? 1.845 -5.655 -6.747 1.00 95.56 187 ILE A O 1
ATOM 1522 N N . LEU A 1 188 ? 3.699 -4.535 -6.204 1.00 95.75 188 LEU A N 1
ATOM 1523 C CA . LEU A 1 188 ? 4.541 -5.240 -7.177 1.00 95.75 188 LEU A CA 1
ATOM 1524 C C . LEU A 1 188 ? 4.673 -6.729 -6.834 1.00 95.75 188 LEU A C 1
ATOM 1526 O O . LEU A 1 188 ? 4.558 -7.568 -7.722 1.00 95.75 188 LEU A O 1
ATOM 1530 N N . LYS A 1 189 ? 4.815 -7.070 -5.547 1.00 93.75 189 LYS A N 1
ATOM 1531 C CA . LYS A 1 189 ? 4.908 -8.467 -5.098 1.00 93.75 189 LYS A CA 1
ATOM 1532 C C . LYS A 1 189 ? 3.597 -9.242 -5.226 1.00 93.75 189 LYS A C 1
ATOM 1534 O O . LYS A 1 189 ? 3.588 -10.387 -5.665 1.00 93.75 189 LYS A O 1
ATOM 1539 N N . SER A 1 190 ? 2.496 -8.655 -4.761 1.00 92.25 190 SER A N 1
ATOM 1540 C CA . SER A 1 190 ? 1.237 -9.384 -4.510 1.00 92.25 190 SER A CA 1
ATOM 1541 C C . SER A 1 190 ? 0.075 -8.939 -5.396 1.00 92.25 190 SER A C 1
ATOM 1543 O O . SER A 1 190 ? -0.984 -9.566 -5.400 1.00 92.25 190 SER A O 1
ATOM 1545 N N . GLY A 1 191 ? 0.253 -7.841 -6.121 1.00 94.06 191 GLY A N 1
ATOM 1546 C CA . GLY A 1 191 ? -0.786 -7.174 -6.882 1.00 94.06 191 GLY A CA 1
ATOM 1547 C C . GLY A 1 191 ? -1.733 -6.297 -6.095 1.00 94.06 191 GLY A C 1
ATOM 1548 O O . GLY A 1 191 ? -1.672 -6.186 -4.867 1.00 94.06 191 GLY A O 1
ATOM 1549 N N . LEU A 1 192 ? -2.646 -5.677 -6.844 1.00 94.31 192 LEU A N 1
ATOM 1550 C CA . LEU A 1 192 ? -3.798 -4.994 -6.271 1.00 94.31 192 LEU A CA 1
ATOM 1551 C C . LEU A 1 192 ? -4.720 -6.040 -5.635 1.00 94.31 192 LEU A C 1
ATOM 1553 O O . LEU A 1 192 ? -5.162 -6.986 -6.288 1.00 94.31 192 LEU A O 1
ATOM 1557 N N . ARG A 1 193 ? -4.980 -5.876 -4.336 1.00 92.62 193 ARG A N 1
ATOM 1558 C CA . ARG A 1 193 ? -5.724 -6.831 -3.510 1.00 92.62 193 ARG A CA 1
ATOM 1559 C C . ARG A 1 193 ? -6.958 -6.172 -2.918 1.00 92.62 193 ARG A C 1
ATOM 1561 O O . ARG A 1 193 ? -6.906 -5.030 -2.468 1.00 92.62 193 ARG A O 1
ATOM 1568 N N . ILE A 1 194 ? -8.047 -6.930 -2.849 1.00 91.06 194 ILE A N 1
ATOM 1569 C CA . ILE A 1 194 ? -9.205 -6.564 -2.033 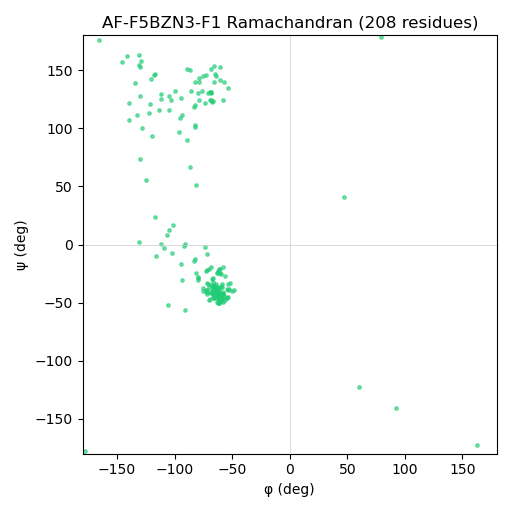1.00 91.06 194 ILE A CA 1
ATOM 1570 C C . ILE A 1 194 ? -8.889 -6.998 -0.603 1.00 91.06 194 ILE A C 1
ATOM 1572 O O . ILE A 1 194 ? -8.955 -8.181 -0.276 1.00 91.06 194 ILE A O 1
ATOM 1576 N N . MET A 1 195 ? -8.497 -6.048 0.244 1.00 84.88 195 MET A N 1
ATOM 1577 C CA . MET A 1 195 ? -8.192 -6.344 1.645 1.00 84.88 195 MET A CA 1
ATOM 1578 C C . MET A 1 195 ? -9.493 -6.624 2.424 1.00 84.88 195 MET A C 1
ATOM 1580 O O . MET A 1 195 ? -10.506 -5.979 2.138 1.00 84.88 195 MET A O 1
ATOM 1584 N N . PRO A 1 196 ? -9.502 -7.528 3.424 1.00 80.75 196 PRO A N 1
ATOM 1585 C CA . PRO A 1 196 ? -10.721 -7.914 4.153 1.00 80.75 196 PRO A CA 1
ATOM 1586 C C . PRO A 1 196 ? -11.510 -6.733 4.741 1.00 80.75 196 PRO A C 1
ATOM 1588 O O . PRO A 1 196 ? -12.739 -6.696 4.645 1.00 80.75 196 PRO A O 1
ATOM 1591 N N . HIS A 1 197 ? -10.784 -5.743 5.271 1.00 81.44 197 HIS A N 1
ATOM 1592 C CA . HIS A 1 197 ? -11.323 -4.511 5.859 1.00 81.44 197 HIS A CA 1
ATOM 1593 C C . HIS A 1 197 ? -11.219 -3.303 4.913 1.00 81.44 197 HIS A C 1
ATOM 1595 O O . HIS A 1 197 ? -11.304 -2.162 5.367 1.00 81.44 197 HIS A O 1
ATOM 1601 N N . SER A 1 198 ? -10.993 -3.536 3.613 1.00 80.69 198 SER A N 1
ATOM 1602 C CA . SER A 1 198 ? -11.085 -2.468 2.614 1.00 80.69 198 SER A CA 1
ATOM 1603 C C . SER A 1 198 ? -12.523 -1.980 2.508 1.00 80.69 198 SER A C 1
ATOM 1605 O O . SER A 1 198 ? -13.468 -2.711 2.802 1.00 80.69 198 SER A O 1
ATOM 1607 N N . GLY A 1 199 ? -12.687 -0.731 2.099 1.00 79.19 199 GLY A N 1
ATOM 1608 C CA . GLY A 1 199 ? -13.976 -0.075 2.015 1.00 79.19 199 GLY A CA 1
ATOM 1609 C C . GLY A 1 199 ? -13.865 1.201 1.199 1.00 79.19 199 GLY A C 1
ATOM 1610 O O . GLY A 1 199 ? -12.789 1.582 0.741 1.00 79.19 199 GLY A O 1
ATOM 1611 N N . GLY A 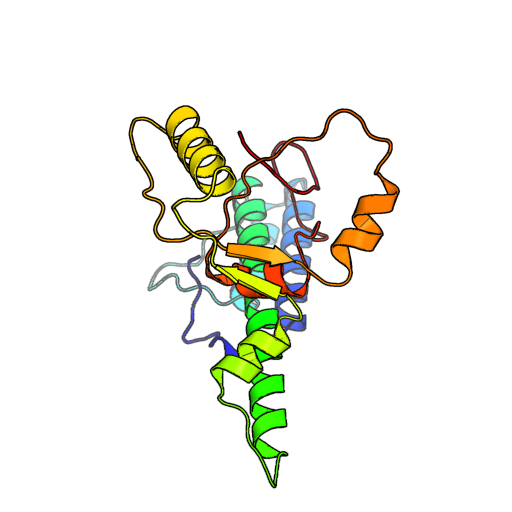1 200 ? -15.000 1.846 0.987 1.00 79.69 200 GLY A N 1
ATOM 1612 C CA . GLY A 1 200 ? -15.076 3.104 0.268 1.00 79.69 200 GLY A CA 1
ATOM 1613 C C . GLY A 1 200 ? -16.498 3.378 -0.188 1.00 79.69 200 GLY A C 1
ATOM 1614 O O . GLY A 1 200 ? -17.440 2.662 0.163 1.00 79.69 200 GLY A O 1
ATOM 1615 N N . ARG A 1 201 ? -16.665 4.426 -0.995 1.00 80.31 201 ARG A N 1
ATOM 1616 C CA . ARG A 1 201 ? -17.991 4.891 -1.436 1.00 80.31 201 ARG A CA 1
ATOM 1617 C C . ARG A 1 201 ? -18.785 3.841 -2.218 1.00 80.31 201 ARG A C 1
ATOM 1619 O O . ARG A 1 201 ? -20.007 3.917 -2.222 1.00 80.31 201 ARG A O 1
ATOM 1626 N N . VAL A 1 202 ? -18.107 2.885 -2.859 1.00 86.62 202 VAL A N 1
ATOM 1627 C CA . VAL A 1 202 ? -18.733 1.812 -3.652 1.00 86.62 202 VAL A CA 1
ATOM 1628 C C . VAL A 1 202 ? -18.458 0.412 -3.088 1.00 86.62 202 VAL A C 1
ATOM 1630 O O . VAL A 1 202 ? -18.557 -0.582 -3.798 1.00 86.62 202 VAL A O 1
ATOM 1633 N N . GLY A 1 203 ? -18.151 0.312 -1.790 1.00 88.19 203 GLY A N 1
ATOM 1634 C CA . GLY A 1 203 ? -18.035 -0.968 -1.088 1.00 88.19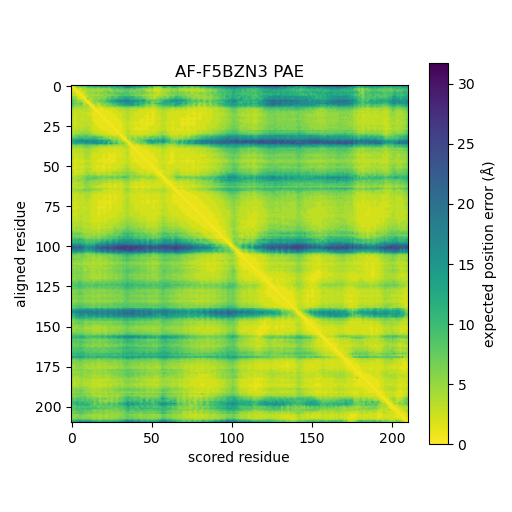 203 GLY A CA 1
ATOM 1635 C C . GLY A 1 203 ? -16.622 -1.553 -1.066 1.00 88.19 203 GLY A C 1
ATOM 1636 O O . GLY A 1 203 ? -15.645 -0.845 -0.837 1.00 88.19 203 GLY A O 1
ATOM 1637 N N . ARG A 1 204 ? -16.502 -2.872 -1.218 1.00 90.00 204 ARG A N 1
ATOM 1638 C CA . ARG A 1 204 ? -15.218 -3.586 -1.120 1.00 90.00 204 ARG A CA 1
ATOM 1639 C C . ARG A 1 204 ? -14.757 -3.980 -2.510 1.00 90.00 204 ARG A C 1
ATOM 1641 O O . ARG A 1 204 ? -15.431 -4.765 -3.168 1.00 90.00 204 ARG A O 1
ATOM 1648 N N . GLY A 1 205 ? -13.634 -3.430 -2.955 1.00 92.44 205 GLY A N 1
ATOM 1649 C CA . GLY A 1 205 ? -13.154 -3.640 -4.314 1.00 92.44 205 GLY A CA 1
ATOM 1650 C C . GLY A 1 205 ? -11.821 -2.959 -4.586 1.00 92.44 205 GLY A C 1
ATOM 1651 O O . GLY A 1 205 ? -11.226 -2.345 -3.700 1.00 92.44 205 GLY A O 1
ATOM 1652 N N . ILE A 1 206 ? -11.365 -3.081 -5.831 1.00 93.12 206 ILE A N 1
ATOM 1653 C CA . ILE A 1 206 ? -10.203 -2.355 -6.341 1.00 93.12 206 ILE A CA 1
ATOM 1654 C C . ILE A 1 206 ? -10.719 -1.097 -7.032 1.00 93.12 206 ILE A C 1
ATOM 1656 O O . ILE A 1 206 ? -11.594 -1.158 -7.893 1.00 93.12 206 ILE A O 1
ATOM 1660 N N . TYR A 1 207 ? -10.188 0.046 -6.618 1.00 92.94 207 TYR A N 1
ATOM 1661 C CA . TYR A 1 207 ? -10.664 1.352 -7.046 1.00 92.94 207 TYR A CA 1
ATOM 1662 C C . TYR A 1 207 ? -9.781 1.913 -8.150 1.00 92.94 207 TYR A C 1
ATOM 1664 O O . TYR A 1 207 ? -8.560 1.943 -8.012 1.00 92.94 207 TYR A O 1
ATOM 1672 N N . PHE A 1 208 ? -10.409 2.402 -9.213 1.00 95.56 208 PHE A N 1
ATOM 1673 C CA . PHE A 1 208 ? -9.736 3.020 -10.348 1.00 95.56 208 PHE A CA 1
ATOM 1674 C C . PHE A 1 208 ? -10.369 4.376 -10.668 1.00 95.56 208 PHE A C 1
ATOM 1676 O O . PHE A 1 208 ? -11.530 4.617 -10.329 1.00 95.56 208 PHE A O 1
ATOM 1683 N N . CYS A 1 209 ? -9.622 5.250 -11.338 1.00 91.75 209 CYS A N 1
ATOM 1684 C CA . CYS A 1 209 ? -10.127 6.512 -11.870 1.00 91.75 209 CYS A CA 1
ATOM 1685 C C . CYS A 1 209 ? -9.734 6.713 -13.340 1.00 91.75 209 CYS A C 1
ATOM 1687 O O . CYS A 1 209 ? -8.847 6.035 -13.862 1.00 91.75 209 CYS A O 1
ATOM 1689 N N . ILE A 1 210 ? -10.438 7.638 -13.991 1.00 82.44 210 ILE A N 1
ATOM 1690 C CA . ILE A 1 210 ? -10.164 8.131 -15.347 1.00 82.44 210 ILE A CA 1
ATOM 1691 C C . ILE A 1 210 ? -9.482 9.487 -15.211 1.00 82.44 210 ILE A C 1
ATOM 1693 O O . ILE A 1 210 ? -9.963 10.275 -14.366 1.00 82.44 210 ILE A O 1
#

Sequence (210 aa):
MNLDIKKMPLGKLSKLQIAKGFEVLEEIEGAMNQKSKNSRLEELSSKFFTTIPHNFGRNRPPTINDKETVEKKKEMLMVLADIELAQTLKSETEKAQEEMIETVPHPLDQDYSSLNCRLTLMDKNTETFKIIEKYLKETGNGYRKPKIIDVWEVDRETEGRRFNENEDLENRRLLWHGTNIAVVAAILKSGLRIMPHSGGRVGRGIYFCI

Solvent-accessible surface area (backbone atoms only — not comparable to full-atom values): 12769 Å² total; per-residue (Å²): 130,62,57,22,52,86,85,49,40,76,95,70,60,44,76,68,50,50,50,53,38,49,54,41,51,52,55,42,61,65,40,70,80,48,98,76,28,68,69,56,30,44,52,41,32,50,52,35,44,69,59,48,48,53,52,53,82,94,51,79,81,76,67,62,82,51,70,68,58,49,50,55,49,42,54,50,47,54,50,50,51,25,38,38,49,43,51,49,54,50,54,51,44,56,52,55,51,73,71,46,87,85,73,70,75,58,69,68,57,43,56,48,55,72,28,61,40,50,74,43,81,55,59,78,85,40,69,69,44,48,51,52,53,48,50,50,65,74,56,44,51,92,91,56,76,85,75,87,88,79,52,65,48,79,49,43,81,65,52,61,65,64,53,53,78,51,62,87,59,82,91,75,78,94,67,48,69,90,78,61,78,71,33,47,61,32,35,54,50,72,43,92,65,70,52,96,77,49,66,61,99,89,44,73,64,84,75,71,45,116